Protein AF-A0A662B3V4-F1 (afdb_monomer)

Solvent-accessible surface area (backbone atoms only — not comparable to full-atom values): 19413 Å² total; per-residue (Å²): 134,90,85,94,80,74,80,80,68,67,70,58,63,72,63,46,60,72,52,46,58,58,47,52,54,51,49,50,52,53,53,47,50,65,72,50,64,90,46,42,39,37,26,63,51,65,88,55,79,46,62,45,81,48,88,50,92,46,91,82,45,36,53,24,34,44,25,28,17,32,80,44,75,43,54,31,47,36,26,25,46,53,44,54,72,81,68,79,65,74,49,47,43,28,38,31,45,31,34,38,45,56,39,89,73,64,49,45,34,40,34,22,51,71,86,40,80,61,46,72,48,70,45,25,81,70,60,57,54,77,47,75,33,96,86,64,27,35,46,33,40,42,50,76,48,62,53,99,86,55,30,32,24,30,38,37,37,35,38,42,27,42,91,78,59,51,70,55,38,50,53,42,40,33,40,32,16,34,64,70,74,35,84,56,37,42,35,42,38,80,43,62,49,58,66,65,48,50,56,48,33,69,75,54,40,48,54,36,42,36,40,35,41,66,54,96,62,34,32,45,35,39,40,38,34,54,34,89,48,37,72,39,61,36,38,40,38,44,69,91,49,69,54,71,46,57,24,39,70,53,90,83,25,11,37,33,75,53,76,47,79,58,85,54,47,81,24,36,38,37,33,25,50,96,87,46,77,51,37,73,38,72,44,62,78,62,66,41,81,46,79,44,86,45,91,43,26,40,36,38,27,38,38,46,70,55,95,72,31,39,40,32,42,19,35,27,42,58,34,48,59,60,36,50,52,52,53,52,45,61,71,37,84,64,52,81,53,87,85,83,88,80,88,72,96,64,98,72,91,83,80,77,88,129

Nearest PDB structures (foldseek):
  4i0w-assembly1_B  TM=4.095E-01  e=2.899E-01  Clostridium perfringens
  4i0w-assembly2_D  TM=4.316E-01  e=4.909E-01  Clostridium perfringens
  2gfg-assembly3_C  TM=1.632E-01  e=8.189E-02  Halalkalibacterium halodurans
  6z2o-assembly1_A  TM=2.922E-01  e=6.061E-01  Akkermansia muciniphila ATCC BAA-835
  6ksv-assembly1_A  TM=1.510E-01  e=4.486E+00  Streptomyces albidoflavus

Structure (mmCIF, N/CA/C/O backbone):
data_AF-A0A662B3V4-F1
#
_entry.id   AF-A0A662B3V4-F1
#
loop_
_atom_site.group_PDB
_atom_site.id
_atom_site.type_symbol
_atom_site.label_atom_id
_atom_site.label_alt_id
_atom_site.label_comp_id
_atom_site.label_asym_id
_atom_site.label_entity_id
_atom_site.label_seq_id
_atom_site.pdbx_PDB_ins_code
_atom_site.Cartn_x
_atom_site.Cartn_y
_atom_site.Cartn_z
_atom_site.occupancy
_atom_site.B_iso_or_equiv
_atom_site.auth_seq_id
_atom_site.auth_comp_id
_atom_site.auth_asym_id
_atom_site.auth_atom_id
_atom_site.pdbx_PDB_model_num
ATOM 1 N N . MET A 1 1 ? -42.860 30.240 16.649 1.00 40.50 1 MET A N 1
ATOM 2 C CA . MET A 1 1 ? -42.288 29.909 15.321 1.00 40.50 1 MET A CA 1
ATOM 3 C C . MET A 1 1 ? -41.028 30.736 15.098 1.00 40.50 1 MET A C 1
ATOM 5 O O . MET A 1 1 ? -41.132 31.945 15.221 1.00 40.50 1 MET A O 1
ATOM 9 N N . LYS A 1 2 ? -39.907 30.082 14.722 1.00 35.94 2 LYS A N 1
ATOM 10 C CA . LYS A 1 2 ? -38.581 30.648 14.347 1.00 35.94 2 LYS A CA 1
ATOM 11 C C . LYS A 1 2 ? -37.824 31.279 15.542 1.00 35.94 2 LYS A C 1
ATOM 13 O O . LYS A 1 2 ? -38.339 32.190 16.156 1.00 35.94 2 LYS A O 1
ATOM 18 N N . LYS A 1 3 ? -36.619 30.884 15.970 1.00 32.59 3 LYS A N 1
ATOM 19 C CA . LYS A 1 3 ? -35.478 30.195 15.349 1.00 32.59 3 LYS A CA 1
ATOM 20 C C . LYS A 1 3 ? -34.716 29.404 16.440 1.00 32.59 3 LYS A C 1
ATOM 22 O O . LYS A 1 3 ? -34.043 30.010 17.261 1.00 32.59 3 LYS A O 1
ATOM 27 N N . ILE A 1 4 ? -34.792 28.073 16.437 1.00 34.97 4 ILE A N 1
ATOM 28 C CA . ILE A 1 4 ? -33.834 27.188 17.137 1.00 34.97 4 ILE A CA 1
ATOM 29 C C . ILE A 1 4 ? -33.393 26.139 16.112 1.00 34.97 4 ILE A C 1
ATOM 31 O O . ILE A 1 4 ? -33.770 24.977 16.147 1.00 34.97 4 ILE A O 1
ATOM 35 N N . LEU A 1 5 ? -32.676 26.610 15.099 1.00 36.38 5 LEU A N 1
ATOM 36 C 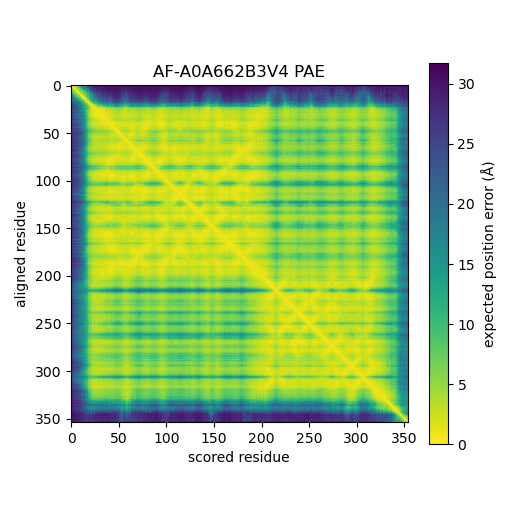CA . LEU A 1 5 ? -31.969 25.804 14.108 1.00 36.38 5 LEU A CA 1
ATOM 37 C C . LEU A 1 5 ? -30.727 26.619 13.766 1.00 36.38 5 LEU A C 1
ATOM 39 O O . LEU A 1 5 ? -30.808 27.500 12.920 1.00 36.38 5 LEU A O 1
ATOM 43 N N . SER A 1 6 ? -29.624 26.416 14.490 1.00 37.47 6 SER A N 1
ATOM 44 C CA . SER A 1 6 ? -28.305 26.851 13.996 1.00 37.47 6 SER A CA 1
ATOM 45 C C . SER A 1 6 ? -27.096 26.340 14.786 1.00 37.47 6 SER A C 1
ATOM 47 O O . SER A 1 6 ? -25.987 26.492 14.287 1.00 37.47 6 SER A O 1
ATOM 49 N N . LEU A 1 7 ? -27.229 25.752 15.982 1.00 29.59 7 LEU A N 1
ATOM 50 C CA . LEU A 1 7 ? -26.035 25.436 16.791 1.00 29.59 7 LEU A CA 1
ATOM 51 C C . LEU A 1 7 ? -25.519 23.989 16.703 1.00 29.59 7 LEU A C 1
ATOM 53 O O . LEU A 1 7 ? -24.460 23.701 17.247 1.00 29.59 7 LEU A O 1
ATOM 57 N N . ILE A 1 8 ? -26.206 23.091 15.988 1.00 34.62 8 ILE A N 1
ATOM 58 C CA . ILE A 1 8 ? -25.758 21.692 15.807 1.00 34.62 8 ILE A CA 1
ATOM 59 C C . ILE A 1 8 ? -24.835 21.537 14.576 1.00 34.62 8 ILE A C 1
ATOM 61 O O . ILE A 1 8 ? -24.092 20.566 14.474 1.00 34.62 8 ILE A O 1
ATOM 65 N N . SER A 1 9 ? -24.788 22.520 13.671 1.00 30.53 9 SER A N 1
ATOM 66 C CA . SER A 1 9 ? -24.028 22.409 12.414 1.00 30.53 9 SER A CA 1
ATOM 67 C C . SER A 1 9 ? -22.560 22.843 12.488 1.00 30.53 9 SER A C 1
ATOM 69 O O . SER A 1 9 ? -21.820 22.574 11.550 1.00 30.53 9 SER A O 1
ATOM 71 N N . PHE A 1 10 ? -22.101 23.485 13.569 1.00 31.20 10 PHE A N 1
ATOM 72 C CA . PHE A 1 10 ? -20.757 24.088 13.580 1.00 31.20 10 PHE A CA 1
ATOM 73 C C . PHE A 1 10 ? -19.648 23.170 14.127 1.00 31.20 10 PHE A C 1
ATOM 75 O O . PHE A 1 10 ? -18.483 23.340 13.780 1.00 31.20 10 PHE A O 1
ATOM 82 N N . PHE A 1 11 ? -19.989 22.147 14.920 1.00 34.38 11 PHE A N 1
ATOM 83 C CA . PHE A 1 11 ? -19.004 21.196 15.463 1.00 34.38 11 PHE A CA 1
ATOM 84 C C . PHE A 1 11 ? -18.705 19.998 14.549 1.00 34.38 11 PHE A C 1
ATOM 86 O O . PHE A 1 11 ? -17.709 19.310 14.763 1.00 34.38 11 PHE A O 1
ATOM 93 N N . TYR A 1 12 ? -19.502 19.787 13.496 1.00 34.53 12 TYR A N 1
ATOM 94 C CA . TYR A 1 12 ? -19.218 18.764 12.487 1.00 34.53 12 TYR A CA 1
ATOM 95 C C . TYR A 1 12 ? -18.008 19.127 11.610 1.00 34.53 12 TYR A C 1
ATOM 97 O O . TYR A 1 12 ? -17.280 18.231 11.204 1.00 34.53 12 TYR A O 1
ATOM 105 N N . LEU A 1 13 ? -17.718 20.414 11.371 1.00 31.72 13 LEU A N 1
ATOM 106 C CA . LEU A 1 13 ? -16.687 20.809 10.399 1.00 31.72 13 LEU A CA 1
ATOM 107 C C . LEU A 1 13 ? -15.241 20.467 10.804 1.00 31.72 13 LEU A C 1
ATOM 109 O O . LEU A 1 13 ? -14.431 20.161 9.935 1.00 31.72 13 LEU A O 1
ATOM 113 N N . PHE A 1 14 ? -14.898 20.473 12.096 1.00 31.53 14 PHE A N 1
ATOM 114 C CA . PHE A 1 14 ? -13.510 20.230 12.528 1.00 31.53 14 PHE A CA 1
ATOM 115 C C . PHE A 1 14 ? -13.170 18.746 12.724 1.00 31.53 14 PHE A C 1
ATOM 117 O O . PHE A 1 14 ? -12.006 18.363 12.612 1.00 31.53 14 PHE A O 1
ATOM 124 N N . ALA A 1 15 ? -14.162 17.883 12.967 1.00 35.16 15 ALA A N 1
ATOM 125 C CA . ALA A 1 15 ? -13.928 16.441 13.029 1.00 35.16 15 ALA A CA 1
ATOM 126 C C . ALA A 1 15 ? -13.656 15.834 11.638 1.00 35.16 15 ALA A C 1
ATOM 128 O O . ALA A 1 15 ? -12.881 14.880 11.552 1.00 35.16 15 ALA A O 1
ATOM 129 N N . ILE A 1 16 ? -14.219 16.447 10.587 1.00 41.00 16 ILE A N 1
ATOM 130 C CA . ILE A 1 16 ? -14.135 16.010 9.186 1.00 41.00 16 ILE A CA 1
ATOM 131 C C . ILE A 1 16 ? -12.705 16.105 8.628 1.00 41.00 16 ILE A C 1
ATOM 133 O O . ILE A 1 16 ? -12.295 15.216 7.897 1.00 41.00 16 ILE A O 1
ATOM 137 N N . LEU A 1 17 ? -11.900 17.105 9.005 1.00 36.12 17 LEU A N 1
ATOM 138 C CA . LEU A 1 17 ? -10.603 17.372 8.352 1.00 36.12 17 LEU A CA 1
ATOM 139 C C . LEU A 1 17 ? -9.541 16.268 8.531 1.00 36.12 17 LEU A C 1
ATOM 141 O O . LEU A 1 17 ? -8.856 15.925 7.574 1.00 36.12 17 LEU A O 1
ATOM 145 N N . ALA A 1 18 ? -9.413 15.676 9.725 1.00 38.84 18 ALA A N 1
ATOM 146 C CA . ALA A 1 18 ? -8.416 14.622 9.970 1.00 38.84 18 ALA A CA 1
ATOM 147 C C . ALA A 1 18 ? -8.879 13.221 9.523 1.00 38.84 18 ALA A C 1
ATOM 149 O O . ALA A 1 18 ? -8.041 12.367 9.251 1.00 38.84 18 ALA A O 1
ATOM 150 N N . GLY A 1 19 ? -10.196 12.982 9.468 1.00 48.38 19 GLY A N 1
ATOM 151 C CA . GLY A 1 19 ? -10.766 11.763 8.885 1.00 48.38 19 GLY A CA 1
ATOM 152 C C . GLY A 1 19 ? -10.752 11.801 7.356 1.00 48.38 19 GLY A C 1
ATOM 153 O O . GLY A 1 19 ? -10.492 10.781 6.731 1.00 48.38 19 GLY A O 1
ATOM 154 N N . ALA A 1 20 ? -10.942 12.981 6.755 1.00 54.38 20 ALA A N 1
ATOM 155 C CA . ALA A 1 20 ? -10.974 13.169 5.306 1.00 54.38 20 ALA A CA 1
ATOM 156 C C . ALA A 1 20 ? -9.645 12.818 4.621 1.00 54.38 20 ALA A C 1
ATOM 158 O O . ALA A 1 20 ? -9.667 12.151 3.596 1.00 54.38 20 ALA A O 1
ATOM 159 N N . GLN A 1 21 ? -8.491 13.188 5.192 1.00 57.28 21 GLN A N 1
ATOM 160 C CA . GLN A 1 21 ? -7.191 12.869 4.582 1.00 57.28 21 GLN A CA 1
ATOM 161 C C . GLN A 1 21 ? -6.897 11.357 4.572 1.00 57.28 21 GLN A C 1
ATOM 163 O O . GLN A 1 21 ? -6.435 10.817 3.565 1.00 57.28 21 GLN A O 1
ATOM 168 N N . ASP A 1 22 ? -7.195 10.663 5.675 1.00 65.69 22 ASP A N 1
ATOM 169 C CA . ASP A 1 22 ? -7.053 9.204 5.760 1.00 65.69 22 ASP A CA 1
ATOM 170 C C . ASP A 1 22 ? -8.043 8.488 4.830 1.00 65.69 22 ASP A C 1
ATOM 172 O O . ASP A 1 22 ? -7.702 7.478 4.208 1.00 65.69 22 ASP A O 1
ATOM 176 N N . ASP A 1 23 ? -9.266 9.015 4.728 1.00 72.75 23 ASP A N 1
ATOM 177 C CA . ASP A 1 23 ? -10.310 8.495 3.853 1.00 72.75 23 ASP A CA 1
ATOM 178 C C . ASP A 1 23 ? -9.948 8.674 2.376 1.00 72.75 23 ASP A C 1
ATOM 180 O O . ASP A 1 23 ? -10.082 7.732 1.601 1.00 72.75 23 ASP A O 1
ATOM 184 N N . ASP A 1 24 ? -9.411 9.831 1.985 1.00 81.69 24 ASP A N 1
ATOM 185 C CA . ASP A 1 24 ? -8.976 10.108 0.615 1.00 81.69 24 ASP A CA 1
ATOM 186 C C . ASP A 1 24 ? -7.818 9.200 0.196 1.00 81.69 24 ASP A C 1
ATOM 188 O O . ASP A 1 24 ? -7.836 8.630 -0.900 1.00 81.69 24 ASP A O 1
ATOM 192 N N . PHE A 1 25 ? -6.832 8.995 1.075 1.00 83.31 25 PHE A N 1
ATOM 193 C CA . PHE A 1 25 ? -5.728 8.081 0.796 1.00 83.31 25 PHE A CA 1
ATOM 194 C C . PHE A 1 25 ? -6.212 6.629 0.669 1.00 83.31 25 PHE A C 1
ATOM 196 O O . PHE A 1 25 ? -5.857 5.938 -0.291 1.00 83.31 25 PHE A O 1
ATOM 203 N N . LEU A 1 26 ? -7.079 6.173 1.580 1.00 83.12 26 LEU A N 1
ATOM 204 C CA . LEU A 1 26 ? -7.664 4.832 1.523 1.00 83.12 26 LEU A CA 1
ATOM 205 C C . LEU A 1 26 ? -8.543 4.644 0.275 1.00 83.12 26 LEU A C 1
ATOM 207 O O . LEU A 1 26 ? -8.427 3.627 -0.409 1.00 83.12 26 LEU A O 1
ATOM 211 N N . LYS A 1 27 ? -9.381 5.628 -0.071 1.00 87.00 27 LYS A N 1
ATOM 212 C CA . LYS A 1 27 ? -10.195 5.649 -1.299 1.00 87.00 27 LYS A CA 1
ATOM 213 C C . LYS A 1 27 ? -9.320 5.553 -2.541 1.00 87.00 27 LYS A C 1
ATOM 215 O O . LYS A 1 27 ? -9.612 4.757 -3.432 1.00 87.00 27 LYS A O 1
ATOM 220 N N . LYS A 1 28 ? -8.223 6.310 -2.584 1.00 90.44 28 LYS A N 1
ATOM 221 C CA . LYS A 1 28 ? -7.254 6.270 -3.683 1.00 90.44 28 LYS A CA 1
ATOM 222 C C . LYS A 1 28 ? -6.612 4.887 -3.814 1.00 90.44 28 LYS A C 1
ATOM 224 O O . LYS A 1 28 ? -6.505 4.371 -4.925 1.00 90.44 28 LYS A O 1
ATOM 229 N N . GLN A 1 29 ? -6.244 4.252 -2.697 1.00 91.12 29 GLN A N 1
ATOM 230 C CA . GLN A 1 29 ? -5.712 2.882 -2.682 1.00 91.12 29 GLN A CA 1
ATOM 231 C C . GLN A 1 29 ? -6.748 1.849 -3.145 1.00 91.12 29 GLN A C 1
ATOM 233 O O . GLN A 1 29 ? -6.424 0.993 -3.965 1.00 91.12 29 GLN A O 1
ATOM 238 N N . LEU A 1 30 ? -7.998 1.959 -2.687 1.00 89.81 30 LEU A N 1
ATOM 239 C CA . LEU A 1 30 ? -9.116 1.109 -3.112 1.00 89.81 30 LEU A CA 1
ATOM 240 C C . LEU A 1 30 ? -9.391 1.232 -4.615 1.00 89.81 30 LEU A C 1
ATOM 242 O O . LEU A 1 30 ? -9.539 0.226 -5.310 1.00 89.81 30 LEU A O 1
ATOM 246 N N . GLN A 1 31 ? -9.445 2.463 -5.128 1.00 92.56 31 GLN A N 1
ATOM 247 C CA . GLN A 1 31 ? -9.665 2.726 -6.546 1.00 92.56 31 GLN A CA 1
ATOM 248 C C . GLN A 1 31 ? -8.540 2.129 -7.391 1.00 92.56 31 GLN A C 1
ATOM 250 O O . GLN A 1 31 ? -8.806 1.478 -8.401 1.00 92.56 31 GLN A O 1
ATOM 255 N N . PHE A 1 32 ? -7.291 2.316 -6.969 1.00 95.44 32 PHE A N 1
ATOM 256 C CA . PHE A 1 32 ? -6.139 1.775 -7.676 1.00 95.44 32 PHE A CA 1
ATOM 257 C C . PHE A 1 32 ? -6.078 0.253 -7.630 1.00 95.44 32 PHE A C 1
ATOM 259 O O . PHE A 1 32 ? -5.846 -0.353 -8.671 1.00 95.44 32 PHE A O 1
ATOM 266 N N . LEU A 1 33 ? -6.394 -0.378 -6.492 1.00 94.88 33 LEU A N 1
ATOM 267 C CA . LEU A 1 33 ? -6.545 -1.834 -6.418 1.00 94.88 33 LEU A CA 1
ATOM 268 C C . LEU A 1 33 ? -7.560 -2.341 -7.454 1.00 94.88 33 LEU A C 1
ATOM 270 O O . LEU A 1 33 ? -7.313 -3.337 -8.130 1.00 94.88 33 LEU A O 1
ATOM 274 N N . GLY A 1 34 ? -8.677 -1.627 -7.628 1.00 94.44 34 GLY A N 1
ATOM 275 C CA . GLY A 1 34 ? -9.654 -1.923 -8.675 1.00 94.44 34 GLY A CA 1
ATOM 276 C C . GLY A 1 34 ? -9.075 -1.858 -10.093 1.00 94.44 34 GLY A C 1
ATOM 277 O O . GLY A 1 34 ? -9.433 -2.685 -10.927 1.00 94.44 34 GLY A O 1
ATOM 278 N N . GLN A 1 35 ? -8.159 -0.921 -10.359 1.00 95.62 35 GLN A N 1
ATOM 279 C CA . GLN A 1 35 ? -7.495 -0.759 -11.661 1.00 95.62 35 GLN A CA 1
ATOM 280 C C . GLN A 1 35 ? -6.449 -1.842 -11.942 1.00 95.62 35 GLN A C 1
ATOM 282 O O . GLN A 1 35 ? -6.301 -2.254 -13.088 1.00 95.62 35 GLN A O 1
ATOM 287 N N . ILE A 1 36 ? -5.728 -2.300 -10.915 1.00 96.25 36 ILE A N 1
ATOM 288 C CA . ILE A 1 36 ? -4.672 -3.313 -11.060 1.00 96.25 36 ILE A CA 1
ATOM 289 C C . ILE A 1 36 ? -5.173 -4.741 -10.831 1.00 96.25 36 ILE A C 1
ATOM 291 O O . ILE A 1 36 ? -4.383 -5.683 -10.896 1.00 96.25 36 ILE A O 1
ATOM 295 N N . LYS A 1 37 ? -6.464 -4.939 -10.557 1.00 93.94 37 LYS A N 1
ATOM 296 C CA . LYS A 1 37 ? -7.036 -6.268 -10.329 1.00 93.94 37 LYS A CA 1
ATOM 297 C C . LYS A 1 37 ? -6.752 -7.190 -11.520 1.00 93.94 37 LYS A C 1
ATOM 299 O O . LYS A 1 37 ? -7.104 -6.880 -12.653 1.00 93.94 37 LYS A O 1
ATOM 304 N N . GLY A 1 38 ? -6.140 -8.343 -11.247 1.00 94.75 38 GLY A N 1
ATOM 305 C CA . GLY A 1 38 ? -5.733 -9.308 -12.276 1.00 94.75 38 GLY A CA 1
ATOM 306 C C . GLY A 1 38 ? -4.396 -8.998 -12.961 1.00 94.75 38 GLY A C 1
ATOM 307 O O . GLY A 1 38 ? -4.047 -9.682 -13.922 1.00 94.75 38 GLY A O 1
ATOM 308 N N . SER A 1 39 ? -3.657 -7.994 -12.483 1.00 97.75 39 SER A N 1
ATOM 309 C CA . SER A 1 39 ? -2.274 -7.739 -12.901 1.00 97.75 39 SER A CA 1
ATOM 310 C C . SER A 1 39 ? -1.312 -8.750 -12.265 1.00 97.75 39 SER A C 1
ATOM 312 O O . SER A 1 39 ? -1.694 -9.544 -11.405 1.00 97.75 39 SER A O 1
ATOM 314 N N . TYR A 1 40 ? -0.054 -8.695 -12.683 1.00 98.44 40 TYR A N 1
ATOM 315 C CA . TYR A 1 40 ? 1.063 -9.456 -12.134 1.00 98.44 40 TYR A CA 1
ATOM 316 C C . TYR A 1 40 ? 1.996 -8.538 -11.341 1.00 98.44 40 TYR A C 1
ATOM 318 O O . TYR A 1 40 ? 2.045 -7.325 -11.572 1.00 98.44 40 TYR A O 1
ATOM 326 N N . GLU A 1 41 ? 2.767 -9.112 -10.420 1.00 98.69 41 GLU A N 1
ATOM 327 C CA . GLU A 1 41 ? 3.783 -8.355 -9.692 1.00 98.69 41 GLU A CA 1
ATOM 328 C C . GLU A 1 41 ? 4.872 -7.888 -10.665 1.00 98.69 41 GLU A C 1
ATOM 330 O O . GLU A 1 41 ? 5.433 -8.652 -11.453 1.00 98.69 41 GLU A O 1
ATOM 335 N N . GLY A 1 42 ? 5.148 -6.592 -10.643 1.00 98.56 42 GLY A N 1
ATOM 336 C CA . GLY A 1 42 ? 6.122 -5.956 -11.518 1.00 98.56 42 GLY A CA 1
ATOM 337 C C . GLY A 1 42 ? 7.553 -6.082 -11.025 1.00 98.56 42 GLY A C 1
ATOM 338 O O . GLY A 1 42 ? 8.462 -5.861 -11.811 1.00 98.56 42 GLY A O 1
ATOM 339 N N . PHE A 1 43 ? 7.761 -6.463 -9.764 1.00 98.62 43 PHE A N 1
ATOM 340 C CA . PHE A 1 43 ? 9.072 -6.749 -9.195 1.00 98.62 43 PHE A CA 1
ATOM 341 C C . PHE A 1 43 ? 9.070 -8.138 -8.553 1.00 98.62 43 PHE A C 1
ATOM 343 O O . PHE A 1 43 ? 8.210 -8.434 -7.735 1.00 98.62 43 PHE A O 1
ATOM 350 N N . GLN A 1 44 ? 10.056 -8.972 -8.876 1.00 98.06 44 GLN A N 1
ATOM 351 C CA . GLN A 1 44 ? 10.232 -10.295 -8.276 1.00 98.06 44 GLN A CA 1
ATOM 352 C C . GLN A 1 44 ? 11.656 -10.473 -7.742 1.00 98.06 44 GLN A C 1
ATOM 354 O O . GLN A 1 44 ? 11.854 -10.772 -6.565 1.00 98.06 44 GLN A O 1
ATOM 359 N N . THR A 1 45 ? 12.652 -10.277 -8.602 1.00 97.75 45 THR A N 1
ATOM 360 C CA . THR A 1 45 ? 14.072 -10.474 -8.290 1.00 97.75 45 THR A CA 1
ATOM 361 C C . THR A 1 45 ? 14.928 -9.449 -9.018 1.00 97.75 45 THR A C 1
ATOM 363 O O . THR A 1 45 ? 14.533 -8.890 -10.038 1.00 97.75 45 THR A O 1
ATOM 366 N N . SER A 1 46 ? 16.119 -9.192 -8.487 1.00 97.69 46 SER A N 1
ATOM 367 C CA . SER A 1 46 ? 17.117 -8.331 -9.111 1.00 97.69 46 SER A CA 1
ATOM 368 C C . SER A 1 46 ? 18.501 -8.723 -8.609 1.00 97.69 46 SER A C 1
ATOM 370 O O . SER A 1 46 ? 18.680 -8.954 -7.412 1.00 97.69 46 SER A O 1
ATOM 372 N N . ASP A 1 47 ? 19.465 -8.771 -9.519 1.00 94.44 47 ASP A N 1
ATOM 373 C CA . ASP A 1 47 ? 20.900 -8.893 -9.254 1.00 94.44 47 ASP A CA 1
ATOM 374 C C . ASP A 1 47 ? 21.615 -7.526 -9.279 1.00 94.44 47 ASP A C 1
ATOM 376 O O . ASP A 1 47 ? 22.835 -7.442 -9.115 1.00 94.44 47 ASP A O 1
ATOM 380 N N . CYS A 1 48 ? 20.856 -6.437 -9.451 1.00 94.50 48 CYS A N 1
ATOM 381 C CA . CYS A 1 48 ? 21.383 -5.085 -9.529 1.00 94.50 48 CYS A CA 1
ATOM 382 C C . CYS A 1 48 ? 22.083 -4.684 -8.223 1.00 94.50 48 CYS A C 1
ATOM 384 O O . CYS A 1 48 ? 21.546 -4.836 -7.121 1.00 94.50 48 CYS A O 1
ATOM 386 N N . LYS A 1 49 ? 23.285 -4.117 -8.366 1.00 92.31 49 LYS A N 1
ATOM 387 C CA . LYS A 1 49 ? 24.126 -3.657 -7.250 1.00 92.31 49 LYS A CA 1
ATOM 388 C C . LYS A 1 49 ? 23.818 -2.230 -6.794 1.00 92.31 49 LYS A C 1
ATOM 390 O O . LYS A 1 49 ? 24.209 -1.863 -5.690 1.00 92.31 49 LYS A O 1
ATOM 395 N N . SER A 1 50 ? 23.113 -1.444 -7.607 1.00 92.94 50 SER A N 1
ATOM 396 C CA . SER A 1 50 ? 22.715 -0.061 -7.307 1.00 92.94 50 SER A CA 1
ATOM 397 C C . SER A 1 50 ? 21.553 -0.031 -6.310 1.00 92.94 50 SER A C 1
ATOM 399 O O . SER A 1 50 ? 20.436 0.360 -6.644 1.00 92.94 50 SER A O 1
ATOM 401 N N . VAL A 1 51 ? 21.802 -0.508 -5.090 1.00 95.38 51 VAL A N 1
ATOM 402 C CA . VAL A 1 51 ? 20.806 -0.648 -4.022 1.00 95.38 51 VAL A CA 1
ATOM 403 C C . VAL A 1 51 ? 20.955 0.485 -3.011 1.00 95.38 51 VAL A C 1
ATOM 405 O O . VAL A 1 51 ? 22.066 0.859 -2.644 1.00 95.38 51 VAL A O 1
ATOM 408 N N . ILE A 1 52 ? 19.830 1.003 -2.530 1.00 96.12 52 ILE A N 1
ATOM 409 C CA . ILE A 1 52 ? 19.747 2.002 -1.465 1.00 96.12 52 ILE A CA 1
ATOM 410 C C . ILE A 1 52 ? 18.703 1.572 -0.430 1.00 96.12 52 ILE A C 1
ATOM 412 O O . ILE A 1 52 ? 17.749 0.869 -0.763 1.00 96.12 52 ILE A O 1
ATOM 416 N N . SER A 1 53 ? 18.873 2.014 0.815 1.00 95.44 53 SER A N 1
ATOM 417 C CA . SER A 1 53 ? 17.800 2.011 1.811 1.00 95.44 53 SER A CA 1
ATOM 418 C C . SER A 1 53 ? 17.148 3.392 1.829 1.00 95.44 53 SER A C 1
ATOM 420 O O . SER A 1 53 ? 17.810 4.386 2.130 1.00 95.44 53 SER A O 1
ATOM 422 N N . TYR A 1 54 ? 15.875 3.464 1.457 1.00 92.94 54 TYR A N 1
ATOM 423 C CA . TYR A 1 54 ? 15.101 4.698 1.373 1.00 92.94 54 TYR A CA 1
ATOM 424 C C . TYR A 1 54 ? 13.646 4.431 1.765 1.00 92.94 54 TYR A C 1
ATOM 426 O O . TYR A 1 54 ? 13.136 3.331 1.575 1.00 92.94 54 TYR A O 1
ATOM 434 N N . HIS A 1 55 ? 12.955 5.410 2.338 1.00 90.94 55 HIS A N 1
ATOM 435 C CA . HIS A 1 55 ? 11.565 5.217 2.745 1.00 90.94 55 HIS A CA 1
ATOM 436 C C . HIS A 1 55 ? 10.640 5.082 1.521 1.00 90.94 55 HIS A C 1
ATOM 438 O O . HIS A 1 55 ? 10.911 5.628 0.456 1.00 90.94 55 HIS A O 1
ATOM 444 N N . SER A 1 56 ? 9.542 4.340 1.651 1.00 92.44 56 SER A N 1
ATOM 445 C CA . SER A 1 56 ? 8.556 4.159 0.577 1.00 92.44 56 SER A CA 1
ATOM 446 C C . SER A 1 56 ? 7.133 4.397 1.093 1.00 92.44 56 SER A C 1
ATOM 448 O O . SER A 1 56 ? 6.934 4.550 2.300 1.00 92.44 56 SER A O 1
ATOM 450 N N . LEU A 1 57 ? 6.120 4.343 0.210 1.00 90.38 57 LEU A N 1
ATOM 451 C CA . LEU A 1 57 ? 4.698 4.330 0.623 1.00 90.38 57 LEU A CA 1
ATOM 452 C C . LEU A 1 57 ? 4.389 3.216 1.632 1.00 90.38 57 LEU A C 1
ATOM 454 O O . LEU A 1 57 ? 3.413 3.273 2.382 1.00 90.38 57 LEU A O 1
ATOM 458 N N . ARG A 1 58 ? 5.206 2.163 1.611 1.00 89.06 58 ARG A N 1
ATOM 459 C CA . ARG A 1 58 ? 5.125 1.010 2.487 1.00 89.06 58 ARG A CA 1
ATOM 460 C C . ARG A 1 58 ? 6.223 1.111 3.531 1.00 89.0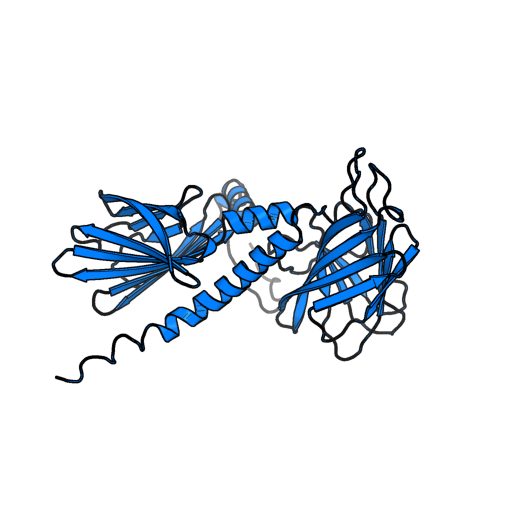6 58 ARG A C 1
ATOM 462 O O . ARG A 1 58 ? 7.394 0.883 3.254 1.00 89.06 58 ARG A O 1
ATOM 469 N N . ASN A 1 59 ? 5.839 1.375 4.776 1.00 82.75 59 ASN A N 1
ATOM 470 C CA . ASN A 1 59 ? 6.794 1.469 5.887 1.00 82.75 59 ASN A CA 1
ATOM 471 C C . ASN A 1 59 ? 7.555 0.158 6.165 1.00 82.75 59 ASN A C 1
ATOM 473 O O . ASN A 1 59 ? 8.487 0.138 6.961 1.00 82.75 59 ASN A O 1
ATOM 477 N N . ASP A 1 60 ? 7.116 -0.942 5.562 1.00 86.06 60 ASP A N 1
ATOM 478 C CA . ASP A 1 60 ? 7.734 -2.253 5.645 1.00 86.06 60 ASP A CA 1
ATOM 479 C C . ASP A 1 60 ? 8.696 -2.573 4.486 1.00 86.06 60 ASP A C 1
ATOM 481 O O . ASP A 1 60 ? 9.223 -3.689 4.432 1.00 86.06 60 ASP A O 1
ATOM 485 N N . ILE A 1 61 ? 8.890 -1.633 3.556 1.00 92.19 61 ILE A N 1
ATOM 486 C CA . ILE A 1 61 ? 9.776 -1.743 2.397 1.00 92.19 61 ILE A CA 1
ATOM 487 C C . ILE A 1 61 ? 10.688 -0.517 2.362 1.00 92.19 61 ILE A C 1
ATOM 489 O O . ILE A 1 61 ? 10.219 0.603 2.156 1.00 92.19 61 ILE A O 1
ATOM 493 N N . THR A 1 62 ? 11.987 -0.753 2.542 1.00 93.69 62 THR A N 1
ATOM 494 C CA . THR A 1 62 ? 13.023 0.287 2.465 1.00 93.69 62 THR A CA 1
ATOM 495 C C . THR A 1 62 ? 14.063 0.023 1.385 1.00 93.69 62 THR A C 1
ATOM 497 O O . THR A 1 62 ? 14.699 0.950 0.898 1.00 93.69 62 THR A O 1
ATOM 500 N N . ASP A 1 63 ? 14.244 -1.232 0.980 1.00 96.00 63 ASP A N 1
ATOM 501 C CA . ASP A 1 63 ? 15.247 -1.574 -0.020 1.00 96.00 63 ASP A CA 1
ATOM 502 C C . ASP A 1 63 ? 14.751 -1.192 -1.417 1.00 96.00 63 ASP A C 1
ATOM 504 O O . ASP A 1 63 ? 13.696 -1.649 -1.871 1.00 96.00 63 ASP A O 1
ATOM 508 N N . GLY A 1 64 ? 15.531 -0.371 -2.114 1.00 97.56 64 GLY A N 1
ATOM 509 C CA . GLY A 1 64 ? 15.233 0.104 -3.459 1.00 97.56 64 GLY A CA 1
ATOM 510 C C . GLY A 1 64 ? 16.426 -0.001 -4.398 1.00 97.56 64 GLY A C 1
ATOM 511 O O . GLY A 1 64 ? 17.577 -0.025 -3.972 1.00 97.56 64 GLY A O 1
ATOM 512 N N . LEU A 1 65 ? 16.137 -0.090 -5.690 1.00 98.56 65 LEU A N 1
ATOM 513 C CA . LEU A 1 65 ? 17.094 0.063 -6.776 1.00 98.56 65 LEU A CA 1
ATOM 514 C C . LEU A 1 65 ? 17.098 1.527 -7.205 1.00 98.56 65 LEU A C 1
ATOM 516 O O . LEU A 1 65 ? 16.034 2.052 -7.518 1.00 98.56 65 LEU A O 1
ATOM 520 N N . LEU A 1 66 ? 18.261 2.168 -7.237 1.00 98.06 66 LEU A N 1
ATOM 521 C CA . LEU A 1 66 ? 18.412 3.587 -7.558 1.00 98.06 66 LEU A CA 1
ATOM 522 C C . LEU A 1 66 ? 19.118 3.780 -8.904 1.00 98.06 66 LEU A C 1
ATOM 524 O O . LEU A 1 66 ? 20.199 3.237 -9.120 1.00 98.06 66 LEU A O 1
ATOM 528 N N . THR A 1 67 ? 18.551 4.621 -9.765 1.00 98.06 67 THR A N 1
ATOM 529 C CA . THR A 1 67 ? 19.239 5.193 -10.934 1.00 98.06 67 THR A CA 1
ATOM 530 C C . THR A 1 67 ? 19.158 6.718 -10.900 1.00 98.06 67 THR A C 1
ATOM 532 O O . THR A 1 67 ? 18.230 7.284 -10.314 1.00 98.06 67 THR A O 1
ATOM 535 N N . ARG A 1 68 ? 20.145 7.384 -11.508 1.00 97.19 68 ARG A N 1
ATOM 536 C CA . ARG A 1 68 ? 20.246 8.844 -11.610 1.00 97.19 68 ARG A CA 1
ATOM 537 C C . ARG A 1 68 ? 20.586 9.272 -13.032 1.00 97.19 68 ARG A C 1
ATOM 539 O O . ARG A 1 68 ? 21.272 8.544 -13.747 1.00 97.19 68 ARG A O 1
ATOM 546 N N . ALA A 1 69 ? 20.174 10.480 -13.404 1.00 96.75 69 ALA A N 1
ATOM 547 C CA . ALA A 1 69 ? 20.486 11.098 -14.695 1.00 96.75 69 ALA A CA 1
ATOM 548 C C . ALA A 1 69 ? 21.855 11.815 -14.708 1.00 96.75 69 ALA A C 1
ATOM 550 O O . ALA A 1 69 ? 21.978 12.973 -15.122 1.00 96.75 69 ALA A O 1
ATOM 551 N N . THR A 1 70 ? 22.896 11.134 -14.217 1.00 95.44 70 THR A N 1
ATOM 552 C CA . THR A 1 70 ? 24.244 11.700 -14.094 1.00 95.44 70 THR A CA 1
ATOM 553 C C . THR A 1 70 ? 24.990 11.621 -15.426 1.00 95.44 70 THR A C 1
ATOM 555 O O . THR A 1 70 ? 24.931 12.535 -16.239 1.00 95.44 70 THR A O 1
ATOM 558 N N . ASN A 1 71 ? 25.694 10.525 -15.684 1.00 95.94 71 ASN A N 1
ATOM 559 C CA . ASN A 1 71 ? 26.537 10.330 -16.865 1.00 95.94 71 ASN A CA 1
ATOM 560 C C . ASN A 1 71 ? 25.966 9.292 -17.847 1.00 95.94 71 ASN A C 1
ATOM 562 O O . ASN A 1 71 ? 26.660 8.892 -18.778 1.00 95.94 71 ASN A O 1
ATOM 566 N N . GLY A 1 72 ? 24.735 8.823 -17.630 1.00 95.12 72 GLY A N 1
ATOM 567 C CA . GLY A 1 72 ? 24.107 7.813 -18.479 1.00 95.12 72 GLY A CA 1
ATOM 568 C C . GLY A 1 72 ? 24.536 6.367 -18.219 1.00 95.12 72 GLY A C 1
ATOM 569 O O . GLY A 1 72 ? 24.097 5.486 -18.951 1.00 95.12 72 GLY A O 1
ATOM 570 N N . SER A 1 73 ? 25.386 6.094 -17.218 1.00 95.00 73 SER A N 1
ATOM 571 C CA . SER A 1 73 ? 25.876 4.731 -16.949 1.00 95.00 73 SER A CA 1
ATOM 572 C C . SER A 1 73 ? 25.194 4.029 -15.774 1.00 95.00 73 SER A C 1
ATOM 574 O O . SER A 1 73 ? 25.338 2.817 -15.617 1.00 95.00 73 SER A O 1
ATOM 576 N N . MET A 1 74 ? 24.455 4.763 -14.936 1.00 95.88 74 MET A N 1
ATOM 577 C CA . MET A 1 74 ? 23.770 4.182 -13.784 1.00 95.88 74 MET A CA 1
ATOM 578 C C . MET A 1 74 ? 22.480 3.494 -14.230 1.00 95.88 74 MET A C 1
ATOM 580 O O . MET A 1 74 ? 21.465 4.146 -14.467 1.00 95.88 74 MET A O 1
ATOM 584 N N . GLU A 1 75 ? 22.501 2.169 -14.306 1.00 96.50 75 GLU A N 1
ATOM 585 C CA . GLU A 1 75 ? 21.329 1.364 -14.645 1.00 96.50 75 GLU A CA 1
ATOM 586 C C . GLU A 1 75 ? 20.789 0.584 -13.443 1.00 96.50 75 GLU A C 1
ATOM 588 O O . GLU A 1 75 ? 21.531 0.163 -12.549 1.00 96.50 75 GLU A O 1
ATOM 593 N N . ILE A 1 76 ? 19.472 0.383 -13.443 1.00 98.56 76 ILE A N 1
ATOM 594 C CA . ILE A 1 76 ? 18.787 -0.560 -12.559 1.00 98.56 76 ILE A CA 1
ATOM 595 C C . ILE A 1 76 ? 18.028 -1.574 -13.394 1.00 98.56 76 ILE A C 1
ATOM 597 O O . ILE A 1 76 ? 17.375 -1.203 -14.366 1.00 98.56 76 ILE A O 1
ATOM 601 N N . GLY A 1 77 ? 18.101 -2.846 -13.010 1.00 98.44 77 GLY A N 1
ATOM 602 C CA . GLY A 1 77 ? 17.459 -3.945 -13.726 1.00 98.44 77 GLY A CA 1
ATOM 603 C C . GLY A 1 77 ? 16.822 -4.949 -12.776 1.00 98.44 77 GLY A C 1
ATOM 604 O O . GLY A 1 77 ? 17.346 -5.193 -11.687 1.00 98.44 77 GLY A O 1
ATOM 605 N N . TRP A 1 78 ? 15.675 -5.505 -13.155 1.00 98.75 78 TRP A N 1
ATOM 606 C CA . TRP A 1 78 ? 14.963 -6.518 -12.376 1.00 98.75 78 TRP A CA 1
ATOM 607 C C . TRP A 1 78 ? 14.050 -7.376 -13.261 1.00 98.75 78 TRP A C 1
ATOM 609 O O . TRP A 1 78 ? 13.814 -7.066 -14.429 1.00 98.75 78 TRP A O 1
ATOM 619 N N . GLN A 1 79 ? 13.524 -8.456 -12.688 1.00 98.81 79 GLN A N 1
ATOM 620 C CA . GLN A 1 79 ? 12.548 -9.334 -13.330 1.00 98.81 79 GLN A CA 1
ATOM 621 C C . GLN A 1 79 ? 11.154 -9.145 -12.732 1.00 98.81 79 GLN A C 1
ATOM 623 O O . GLN A 1 79 ? 11.010 -8.981 -11.516 1.00 98.81 79 GLN A O 1
ATOM 628 N N . THR A 1 80 ? 10.126 -9.198 -13.579 1.00 98.81 80 THR A N 1
ATOM 629 C CA . THR A 1 80 ? 8.724 -9.255 -13.137 1.00 98.81 80 THR A CA 1
ATOM 630 C C . THR A 1 80 ? 8.368 -10.643 -12.603 1.00 98.81 80 THR A C 1
ATOM 632 O O . THR A 1 80 ? 9.136 -11.597 -12.721 1.00 98.81 80 THR A O 1
ATOM 635 N N . GLN A 1 81 ? 7.156 -10.808 -12.079 1.00 98.38 81 GLN A N 1
ATOM 636 C CA . GLN A 1 81 ? 6.544 -12.128 -11.981 1.00 98.38 81 GLN A CA 1
ATOM 637 C C . GLN A 1 81 ? 6.428 -12.757 -13.380 1.00 98.38 81 GLN A C 1
ATOM 639 O O . GLN A 1 81 ? 6.133 -12.074 -14.366 1.00 98.38 81 GLN A O 1
ATOM 644 N N . ALA A 1 82 ? 6.646 -14.069 -13.467 1.00 98.06 82 ALA A N 1
ATOM 645 C CA . ALA A 1 82 ? 6.438 -14.815 -14.700 1.00 98.06 82 ALA A CA 1
ATOM 646 C C . ALA A 1 82 ? 4.946 -14.934 -15.031 1.00 98.06 82 ALA A C 1
ATOM 648 O O . ALA A 1 82 ? 4.126 -15.244 -14.162 1.00 98.06 82 ALA A O 1
ATOM 649 N N . ILE A 1 83 ? 4.596 -14.747 -16.304 1.00 96.56 83 ILE A N 1
ATOM 650 C CA . ILE A 1 83 ? 3.230 -15.022 -16.755 1.00 96.56 83 ILE A CA 1
ATOM 651 C C . ILE A 1 83 ? 2.982 -16.541 -16.830 1.00 96.56 83 ILE A C 1
ATOM 653 O O . ILE A 1 83 ? 3.903 -17.296 -17.151 1.00 96.56 83 ILE A O 1
ATOM 657 N N . PRO A 1 84 ? 1.756 -17.034 -16.580 1.00 95.31 84 PRO A N 1
ATOM 658 C CA . PRO A 1 84 ? 1.460 -18.463 -16.628 1.00 95.31 84 PRO A CA 1
ATOM 659 C C . PRO A 1 84 ? 1.722 -19.080 -18.009 1.00 95.31 84 PRO A C 1
ATOM 661 O O . PRO A 1 84 ? 1.527 -18.441 -19.041 1.00 95.31 84 PRO A O 1
ATOM 664 N N . ASN A 1 85 ? 2.073 -20.369 -18.051 1.00 93.69 85 ASN A N 1
ATOM 665 C CA . ASN A 1 85 ? 2.282 -21.095 -19.315 1.00 93.69 85 ASN A CA 1
ATOM 666 C C . ASN A 1 85 ? 1.041 -21.097 -20.227 1.00 93.69 85 ASN A C 1
ATOM 668 O O . ASN A 1 85 ? 1.157 -21.129 -21.449 1.00 93.69 85 ASN A O 1
ATOM 672 N N . TYR A 1 86 ? -0.151 -21.036 -19.633 1.00 91.62 86 TYR A N 1
ATOM 673 C CA . TYR A 1 86 ? -1.445 -21.039 -20.318 1.00 91.62 86 TYR A CA 1
ATOM 674 C C . TYR A 1 86 ? -1.989 -19.625 -20.588 1.00 91.62 86 TYR A C 1
ATOM 676 O O . TYR A 1 86 ? -3.198 -19.449 -20.741 1.00 91.62 86 TYR A O 1
ATOM 684 N N . PHE A 1 87 ? -1.128 -18.605 -20.616 1.00 92.56 87 PHE A N 1
ATOM 685 C CA . PHE A 1 87 ? -1.540 -17.224 -20.849 1.00 92.56 87 PHE A CA 1
ATOM 686 C C . PHE A 1 87 ? -2.155 -17.039 -22.249 1.00 92.56 87 PHE A C 1
ATOM 688 O O . PHE A 1 87 ? -1.523 -17.334 -23.263 1.00 92.56 87 PHE A O 1
ATOM 695 N N . LYS A 1 88 ? -3.408 -16.562 -22.304 1.00 90.25 88 LYS A N 1
ATOM 696 C CA . LYS A 1 88 ? -4.194 -16.433 -23.550 1.00 90.25 88 LYS A CA 1
ATOM 697 C C . LYS A 1 88 ? -4.618 -15.005 -23.901 1.00 90.25 88 LYS A C 1
ATOM 699 O O . LYS A 1 88 ? -5.093 -14.806 -25.014 1.00 90.25 88 LYS A O 1
ATOM 704 N N . ALA A 1 89 ? -4.462 -14.044 -22.991 1.00 94.25 89 ALA A N 1
ATOM 705 C CA . ALA A 1 89 ? -4.878 -12.661 -23.220 1.00 94.25 89 ALA A CA 1
ATOM 706 C C . ALA A 1 89 ? -3.953 -11.927 -24.212 1.00 94.25 89 ALA A C 1
ATOM 708 O O . ALA A 1 89 ? -2.837 -12.375 -24.488 1.00 94.25 89 ALA A O 1
ATOM 709 N N . ASP A 1 90 ? -4.414 -10.782 -24.718 1.00 95.88 90 ASP A N 1
ATOM 710 C CA . ASP A 1 90 ? -3.687 -9.950 -25.692 1.00 95.88 90 ASP A CA 1
ATOM 711 C C . ASP A 1 90 ? -2.550 -9.122 -25.076 1.00 95.88 90 ASP A C 1
ATOM 713 O O . ASP A 1 90 ? -1.761 -8.502 -25.789 1.00 95.88 90 ASP A O 1
ATOM 717 N N . GLY A 1 91 ? -2.429 -9.145 -23.753 1.00 97.62 91 GLY A N 1
ATOM 718 C CA . GLY A 1 91 ? -1.365 -8.499 -23.004 1.00 97.62 91 GLY A CA 1
ATOM 719 C C . GLY A 1 91 ? -1.601 -8.613 -21.506 1.00 97.62 91 GLY A C 1
ATOM 720 O O . GLY A 1 91 ? -2.676 -9.021 -21.059 1.00 97.62 91 GLY A O 1
ATOM 721 N N . ALA A 1 92 ? -0.577 -8.283 -20.730 1.00 98.31 92 ALA A N 1
ATOM 722 C CA . ALA A 1 92 ? -0.572 -8.392 -19.278 1.00 98.31 92 ALA A CA 1
ATOM 723 C C . ALA A 1 92 ? -0.240 -7.041 -18.648 1.00 98.31 92 ALA A C 1
ATOM 725 O O . ALA A 1 92 ? 0.599 -6.300 -19.163 1.00 98.31 92 ALA A O 1
ATOM 726 N N . TRP A 1 93 ? -0.879 -6.747 -17.518 1.00 98.62 93 TRP A N 1
ATOM 727 C CA . TRP A 1 93 ? -0.507 -5.624 -16.667 1.00 98.62 93 TRP A CA 1
ATOM 728 C C . TRP A 1 93 ? 0.472 -6.079 -15.588 1.00 98.62 93 TRP A C 1
ATOM 730 O O . TRP A 1 93 ? 0.288 -7.138 -14.992 1.00 98.62 93 TRP A O 1
ATOM 740 N N . PHE A 1 94 ? 1.476 -5.254 -15.317 1.00 98.81 94 PHE A N 1
ATOM 741 C CA . PHE A 1 94 ? 2.434 -5.402 -14.225 1.00 98.81 94 PHE A CA 1
ATOM 742 C C . PHE A 1 94 ? 2.411 -4.150 -13.355 1.00 98.81 94 PHE A C 1
ATOM 744 O O . PHE A 1 94 ? 2.226 -3.052 -13.881 1.00 98.81 94 PHE A O 1
ATOM 751 N N . VAL A 1 95 ? 2.621 -4.296 -12.047 1.00 98.81 95 VAL A N 1
ATOM 752 C CA . VAL A 1 95 ? 2.624 -3.175 -11.094 1.00 98.81 95 VAL A CA 1
ATOM 753 C C . VAL A 1 95 ? 3.796 -3.267 -10.127 1.00 98.81 95 VAL A C 1
ATOM 755 O O . VAL A 1 95 ? 4.060 -4.326 -9.569 1.00 98.81 95 VAL A O 1
ATOM 758 N N . TRP A 1 96 ? 4.501 -2.163 -9.900 1.00 98.69 96 TRP A N 1
ATOM 759 C CA . TRP A 1 96 ? 5.568 -2.103 -8.901 1.00 98.69 96 TRP A CA 1
ATOM 760 C C . TRP A 1 96 ? 5.589 -0.761 -8.180 1.00 98.69 96 TRP A C 1
ATOM 762 O O . TRP A 1 96 ? 5.055 0.242 -8.658 1.00 98.69 96 TRP A O 1
ATOM 772 N N . LEU A 1 97 ? 6.198 -0.759 -6.999 1.00 98.25 97 LEU A N 1
ATOM 773 C CA . LEU A 1 97 ? 6.346 0.428 -6.169 1.00 98.25 97 LEU A CA 1
ATOM 774 C C . LEU A 1 97 ? 7.562 1.239 -6.626 1.00 98.25 97 LEU A C 1
ATOM 776 O O . LEU A 1 97 ? 8.643 0.683 -6.836 1.00 98.25 97 LEU A O 1
ATOM 780 N N . ALA A 1 98 ? 7.389 2.551 -6.754 1.00 98.00 98 ALA A N 1
ATOM 781 C CA . ALA A 1 98 ? 8.436 3.452 -7.210 1.00 98.00 98 ALA A CA 1
ATOM 782 C C . ALA A 1 98 ? 8.402 4.793 -6.469 1.00 98.00 98 ALA A C 1
ATOM 784 O O . ALA A 1 98 ? 7.378 5.190 -5.911 1.00 98.00 98 ALA A O 1
ATOM 785 N N . ALA A 1 99 ? 9.527 5.496 -6.492 1.00 96.62 99 ALA A N 1
ATOM 786 C CA . ALA A 1 99 ? 9.596 6.909 -6.159 1.00 96.62 99 ALA A CA 1
ATOM 787 C C . ALA A 1 99 ? 10.392 7.655 -7.232 1.00 96.62 99 ALA A C 1
ATOM 789 O O . ALA A 1 99 ? 11.279 7.078 -7.868 1.00 96.62 99 ALA A O 1
ATOM 790 N N . ILE A 1 100 ? 10.033 8.912 -7.465 1.00 95.56 100 ILE A N 1
ATOM 791 C CA . ILE A 1 100 ? 10.622 9.760 -8.500 1.00 95.56 100 ILE A CA 1
ATOM 792 C C . ILE A 1 100 ? 10.893 11.131 -7.893 1.00 95.56 100 ILE A C 1
ATOM 794 O O . ILE A 1 100 ? 9.994 11.735 -7.303 1.00 95.56 100 ILE A O 1
ATOM 798 N N . ASP A 1 101 ? 12.113 11.610 -8.103 1.00 94.06 101 ASP A N 1
ATOM 799 C CA . ASP A 1 101 ? 12.543 12.955 -7.736 1.00 94.06 101 ASP A CA 1
ATOM 800 C C . ASP A 1 101 ? 11.731 14.018 -8.493 1.00 94.06 101 ASP A C 1
ATOM 802 O O . ASP A 1 101 ? 11.577 13.951 -9.725 1.00 94.06 101 ASP A O 1
ATOM 806 N N . ILE A 1 102 ? 11.193 14.994 -7.763 1.00 88.94 102 ILE A N 1
ATOM 807 C CA . ILE A 1 102 ? 10.374 16.063 -8.334 1.00 88.94 102 ILE A CA 1
ATOM 808 C C . ILE A 1 102 ? 11.204 17.338 -8.481 1.00 88.94 102 ILE A C 1
ATOM 810 O O . ILE A 1 102 ? 11.238 18.211 -7.618 1.00 88.94 102 ILE A O 1
ATOM 814 N N . THR A 1 103 ? 11.807 17.492 -9.660 1.00 86.50 103 THR A N 1
ATOM 815 C CA . THR A 1 103 ? 12.680 18.628 -9.981 1.00 86.50 103 THR A CA 1
ATOM 816 C C . THR A 1 103 ? 12.072 19.610 -10.991 1.00 86.50 103 THR A C 1
ATOM 818 O O . THR A 1 103 ? 11.157 19.294 -11.760 1.00 86.50 103 THR A O 1
ATOM 821 N N . ASP A 1 104 ? 12.605 20.838 -11.017 1.00 85.00 104 ASP A N 1
ATOM 822 C CA . ASP A 1 104 ? 12.316 21.830 -12.065 1.00 85.00 104 ASP A CA 1
ATOM 823 C C . ASP A 1 104 ? 12.960 21.457 -13.406 1.00 85.00 104 ASP A C 1
ATOM 825 O O . ASP A 1 104 ? 12.333 21.568 -14.466 1.00 85.00 104 ASP A O 1
ATOM 829 N N . LYS A 1 105 ? 14.218 21.000 -13.364 1.00 87.62 105 LYS A N 1
ATOM 830 C CA . LYS A 1 105 ? 14.950 20.564 -14.552 1.00 87.62 105 LYS A CA 1
ATOM 831 C C . LYS A 1 105 ? 14.473 19.174 -14.958 1.00 87.62 105 LYS A C 1
ATOM 833 O O . LYS A 1 105 ? 14.677 18.200 -14.239 1.00 87.62 105 LYS A O 1
ATOM 838 N N . LYS A 1 106 ? 13.858 19.095 -16.137 1.00 91.38 106 LYS A N 1
ATOM 839 C CA . LYS A 1 106 ? 13.441 17.825 -16.731 1.00 91.38 106 LYS A CA 1
ATOM 840 C C . LYS A 1 106 ? 14.657 17.089 -17.266 1.00 91.38 106 LYS A C 1
ATOM 842 O O . LYS A 1 106 ? 15.402 17.654 -18.065 1.00 91.38 106 LYS A O 1
ATOM 847 N N . VAL A 1 107 ? 14.791 15.837 -16.863 1.00 95.38 107 VAL A N 1
ATOM 848 C CA . VAL A 1 107 ? 15.747 14.886 -17.421 1.00 95.38 107 VAL A CA 1
ATOM 849 C C . VAL A 1 107 ? 15.037 13.594 -17.785 1.00 95.38 107 VAL A C 1
ATOM 851 O O . VAL A 1 107 ? 14.002 13.271 -17.213 1.00 95.38 107 VAL A O 1
ATOM 854 N N . ASN A 1 108 ? 15.551 12.852 -18.748 1.00 97.00 108 ASN A N 1
ATOM 855 C CA . ASN A 1 108 ? 14.902 11.653 -19.256 1.00 97.00 108 ASN A CA 1
ATOM 856 C C . ASN A 1 108 ? 15.404 10.374 -18.590 1.00 97.00 108 ASN A C 1
ATOM 858 O O . ASN A 1 108 ? 16.583 10.227 -18.270 1.00 97.00 108 ASN A O 1
ATOM 862 N N . PHE A 1 109 ? 14.488 9.419 -18.462 1.00 98.19 109 PHE A N 1
ATOM 863 C CA . PHE A 1 109 ? 14.768 8.042 -18.088 1.00 98.19 109 PHE A CA 1
ATOM 864 C C . PHE A 1 109 ? 14.260 7.109 -19.181 1.00 98.19 109 PHE A C 1
ATOM 866 O O . PHE A 1 109 ? 13.081 7.131 -19.549 1.00 98.19 109 PHE A O 1
ATOM 873 N N . ASP A 1 110 ? 15.161 6.279 -19.689 1.00 98.62 110 ASP A N 1
ATOM 874 C CA . ASP A 1 110 ? 14.864 5.269 -20.692 1.00 98.62 110 ASP A CA 1
ATOM 875 C C . ASP A 1 110 ? 14.486 3.952 -20.022 1.00 98.62 110 ASP A C 1
ATOM 877 O O . ASP A 1 110 ? 15.178 3.488 -19.117 1.00 98.62 110 ASP A O 1
ATOM 881 N N . VAL A 1 111 ? 13.400 3.336 -20.492 1.00 98.75 111 VAL A N 1
ATOM 882 C CA . VAL A 1 111 ? 12.903 2.046 -20.005 1.00 98.75 111 VAL A CA 1
ATOM 883 C C . VAL A 1 111 ? 13.035 1.001 -21.101 1.00 98.75 111 VAL A C 1
ATOM 885 O O . VAL A 1 111 ? 12.479 1.136 -22.198 1.00 98.75 111 VAL A O 1
ATOM 888 N N . PHE A 1 112 ? 13.746 -0.068 -20.773 1.00 98.75 112 PHE A N 1
ATOM 889 C CA . PHE A 1 112 ? 13.987 -1.209 -21.634 1.00 98.75 112 PHE A CA 1
ATOM 890 C C . PHE A 1 112 ? 13.198 -2.407 -21.123 1.00 98.75 112 PHE A C 1
ATOM 892 O O . PHE A 1 112 ? 13.177 -2.665 -19.921 1.00 98.75 112 PHE A O 1
ATOM 899 N N . ILE A 1 113 ? 12.579 -3.136 -22.048 1.00 98.62 113 ILE A N 1
ATOM 900 C CA . ILE A 1 113 ? 11.883 -4.399 -21.793 1.00 98.62 113 ILE A CA 1
ATOM 901 C C . ILE A 1 113 ? 12.538 -5.454 -22.678 1.00 98.62 113 ILE A C 1
ATOM 903 O O . ILE A 1 113 ? 12.586 -5.270 -23.898 1.00 98.62 113 ILE A O 1
ATOM 907 N N . ASP A 1 114 ? 13.072 -6.517 -22.076 1.00 97.81 114 ASP A N 1
ATOM 908 C CA . ASP A 1 114 ? 13.860 -7.554 -22.757 1.00 97.81 114 ASP A CA 1
ATOM 909 C C . ASP A 1 114 ? 14.980 -6.937 -23.628 1.00 97.81 114 ASP A C 1
ATOM 911 O O . ASP A 1 114 ? 15.140 -7.259 -24.805 1.00 97.81 114 ASP A O 1
ATOM 915 N N . ASN A 1 115 ? 15.734 -5.990 -23.052 1.00 97.44 115 ASN A N 1
ATOM 916 C CA . ASN A 1 115 ? 16.818 -5.220 -23.690 1.00 97.44 115 ASN A CA 1
ATOM 917 C C . ASN A 1 115 ? 16.419 -4.322 -24.878 1.00 97.44 115 ASN A C 1
ATOM 919 O O . ASN A 1 115 ? 17.282 -3.688 -25.483 1.00 97.44 115 ASN A O 1
ATOM 923 N N . VAL A 1 116 ? 15.127 -4.184 -25.185 1.00 98.31 116 VAL A N 1
ATOM 924 C CA . VAL A 1 116 ? 14.636 -3.241 -26.199 1.00 98.31 116 VAL A CA 1
ATOM 925 C C . VAL A 1 116 ? 14.143 -1.971 -25.517 1.00 98.31 116 VAL A C 1
ATOM 927 O O . VAL A 1 116 ? 13.266 -2.041 -24.659 1.00 98.31 116 VAL A O 1
ATOM 930 N N . LYS A 1 117 ? 14.662 -0.800 -25.909 1.00 98.50 117 LYS A N 1
ATOM 931 C CA . LYS A 1 117 ? 14.150 0.496 -25.435 1.00 98.50 117 LYS A CA 1
ATOM 932 C C . LYS A 1 117 ? 12.699 0.661 -25.890 1.00 98.50 117 LYS A C 1
ATOM 934 O O . LYS A 1 117 ? 12.440 0.782 -27.085 1.00 98.50 117 LYS A O 1
ATOM 939 N N . ARG A 1 118 ? 11.752 0.662 -24.949 1.00 98.44 118 ARG A N 1
ATOM 940 C CA . ARG A 1 118 ? 10.312 0.802 -25.236 1.00 98.44 118 ARG A CA 1
ATOM 941 C C . ARG A 1 118 ? 9.765 2.162 -24.834 1.00 98.44 118 ARG A C 1
ATOM 943 O O . ARG A 1 118 ? 8.851 2.659 -25.482 1.00 98.44 118 ARG A O 1
ATOM 950 N N . PHE A 1 119 ? 10.297 2.778 -23.788 1.00 98.69 119 PHE A N 1
ATOM 951 C CA . PHE A 1 119 ? 9.797 4.069 -23.329 1.00 98.69 119 PHE A CA 1
ATOM 952 C C . PHE A 1 119 ? 10.942 5.009 -22.993 1.00 98.69 119 PHE A C 1
ATOM 954 O O . PHE A 1 119 ? 12.039 4.580 -22.643 1.00 98.69 119 PHE A O 1
ATOM 961 N N . THR A 1 120 ? 10.628 6.294 -23.054 1.00 98.12 120 THR A N 1
ATOM 962 C CA . THR A 1 120 ? 11.381 7.361 -22.411 1.00 98.12 120 THR A CA 1
ATOM 963 C C . THR A 1 120 ? 10.359 8.188 -21.651 1.00 98.12 120 THR A C 1
ATOM 965 O O . THR A 1 120 ? 9.355 8.596 -22.240 1.00 98.12 120 THR A O 1
ATOM 968 N N . PHE A 1 121 ? 10.578 8.416 -20.359 1.00 96.44 121 PHE A N 1
ATOM 969 C CA . PHE A 1 121 ? 9.763 9.350 -19.591 1.00 96.44 121 PHE A CA 1
ATOM 970 C C . PHE A 1 121 ? 10.639 10.470 -19.014 1.00 96.44 121 PHE A C 1
ATOM 972 O O . PHE A 1 121 ? 11.716 10.192 -18.487 1.00 96.44 121 PHE A O 1
ATOM 979 N N . PRO A 1 122 ? 10.198 11.734 -19.097 1.00 93.75 122 PRO A N 1
ATOM 980 C CA . PRO A 1 122 ? 10.865 12.838 -18.431 1.00 93.75 122 PRO A CA 1
ATOM 981 C C . PRO A 1 122 ? 10.526 12.843 -16.936 1.00 93.75 122 PRO A C 1
ATOM 983 O O . PRO A 1 122 ? 9.366 12.662 -16.549 1.00 93.75 122 PRO A O 1
ATOM 986 N N . SER A 1 123 ? 11.521 13.133 -16.104 1.00 88.69 123 SER A N 1
ATOM 987 C CA . SER A 1 123 ? 11.318 13.660 -14.761 1.00 88.69 123 SER A CA 1
ATOM 988 C C . SER A 1 123 ? 10.640 15.031 -14.820 1.00 88.69 123 SER A C 1
ATOM 990 O O . SER A 1 123 ? 10.545 15.686 -15.868 1.00 88.69 123 SER A O 1
ATOM 992 N N . GLY A 1 124 ? 10.145 15.475 -13.671 1.00 85.56 124 GLY A N 1
ATOM 993 C CA . GLY A 1 124 ? 9.617 16.818 -13.484 1.00 85.56 124 GLY A CA 1
ATOM 994 C C . GLY A 1 124 ? 8.399 16.830 -12.572 1.00 85.56 124 GLY A C 1
ATOM 995 O O . GLY A 1 124 ? 8.021 15.823 -11.988 1.00 85.56 124 GLY A O 1
ATOM 996 N N . LYS A 1 125 ? 7.703 17.967 -12.522 1.00 87.69 125 LYS A N 1
ATOM 997 C CA . LYS A 1 125 ? 6.574 18.210 -11.598 1.00 87.69 125 LYS A CA 1
ATOM 998 C C . LYS A 1 125 ? 5.309 17.371 -11.812 1.00 87.69 125 LYS A C 1
ATOM 1000 O O . LYS A 1 125 ? 4.334 17.540 -11.083 1.00 87.69 125 LYS A O 1
ATOM 1005 N N . ARG A 1 126 ? 5.258 16.506 -12.830 1.00 88.38 126 ARG A N 1
ATOM 1006 C CA . ARG A 1 126 ? 4.062 15.694 -13.099 1.00 88.38 126 ARG A CA 1
ATOM 1007 C C . ARG A 1 126 ? 4.013 14.513 -12.137 1.00 88.38 126 ARG A C 1
ATOM 1009 O O . ARG A 1 126 ? 4.755 13.554 -12.289 1.00 88.38 126 ARG A O 1
ATOM 1016 N N . THR A 1 127 ? 3.056 14.549 -11.219 1.00 87.56 127 THR A N 1
ATOM 1017 C CA . THR A 1 127 ? 2.834 13.497 -10.218 1.00 87.56 127 THR A CA 1
ATOM 1018 C C . THR A 1 127 ? 2.025 12.310 -10.751 1.00 87.56 127 THR A C 1
ATOM 1020 O O . THR A 1 127 ? 1.842 11.315 -10.058 1.00 87.56 127 THR A O 1
ATOM 1023 N N . SER A 1 128 ? 1.501 12.366 -11.977 1.00 94.00 128 SER A N 1
ATOM 1024 C CA . SER A 1 128 ? 0.892 11.216 -12.659 1.00 94.00 128 SER A CA 1
ATOM 1025 C C . SER A 1 128 ? 0.996 11.379 -14.173 1.00 94.00 128 SER A C 1
ATOM 1027 O O . SER A 1 128 ? 0.852 12.489 -14.690 1.00 94.00 128 SER A O 1
ATOM 1029 N N . TRP A 1 129 ? 1.258 10.287 -14.890 1.00 96.50 129 TRP A N 1
ATOM 1030 C CA . TRP A 1 129 ? 1.423 10.299 -16.346 1.00 96.50 129 TRP A CA 1
ATOM 1031 C C . TRP A 1 129 ? 1.208 8.914 -16.971 1.00 96.50 129 TRP A C 1
ATOM 1033 O O . TRP A 1 129 ? 1.214 7.895 -16.284 1.00 96.50 129 TRP A O 1
ATOM 1043 N N . SER A 1 130 ? 1.011 8.891 -18.292 1.00 97.94 130 SER A N 1
ATOM 1044 C CA . SER A 1 130 ? 0.845 7.686 -19.111 1.00 97.94 130 SER A CA 1
ATOM 1045 C C . SER A 1 130 ? 1.515 7.900 -20.466 1.00 97.94 130 SER A C 1
ATOM 1047 O O . SER A 1 130 ? 1.246 8.905 -21.122 1.00 97.94 130 SER A O 1
ATOM 1049 N N . TYR A 1 131 ? 2.333 6.945 -20.899 1.00 98.12 131 TYR A N 1
ATOM 1050 C CA . TYR A 1 131 ? 2.980 6.923 -22.209 1.00 98.12 131 TYR A CA 1
ATOM 1051 C C . TYR A 1 131 ? 2.619 5.636 -22.944 1.00 98.12 131 TYR A C 1
ATOM 1053 O O . TYR A 1 131 ? 2.685 4.551 -22.368 1.00 98.12 131 TYR A O 1
ATOM 1061 N N . THR A 1 132 ? 2.259 5.762 -24.218 1.00 98.38 132 THR A N 1
ATOM 1062 C CA . THR A 1 132 ? 1.923 4.633 -25.092 1.00 98.38 132 THR A CA 1
ATOM 1063 C C . THR A 1 132 ? 3.042 4.441 -26.108 1.00 98.38 132 THR A C 1
ATOM 1065 O O . THR A 1 132 ? 3.456 5.395 -26.765 1.00 98.38 132 THR A O 1
ATOM 1068 N N . ASN A 1 133 ? 3.532 3.213 -26.233 1.00 98.00 133 ASN A N 1
ATOM 1069 C CA . ASN A 1 133 ? 4.490 2.814 -27.254 1.00 98.00 133 ASN A CA 1
ATOM 1070 C C . ASN A 1 133 ? 3.735 2.406 -28.543 1.00 98.00 133 ASN A C 1
ATOM 1072 O O . ASN A 1 133 ? 2.661 1.809 -28.431 1.00 98.00 133 ASN A O 1
ATOM 1076 N N . PRO A 1 134 ? 4.272 2.678 -29.750 1.00 96.75 134 PRO A N 1
ATOM 1077 C CA . PRO A 1 134 ? 3.648 2.282 -31.018 1.00 96.75 134 PRO A CA 1
ATOM 1078 C C . PRO A 1 134 ? 3.302 0.790 -31.142 1.00 96.75 134 PRO A C 1
ATOM 1080 O O . PRO A 1 134 ? 2.317 0.453 -31.791 1.00 96.75 134 PRO A O 1
ATOM 1083 N N . ASP A 1 135 ? 4.041 -0.093 -30.466 1.00 95.62 135 ASP A N 1
ATOM 1084 C CA . ASP A 1 135 ? 3.780 -1.539 -30.442 1.00 95.62 135 ASP A CA 1
ATOM 1085 C C . ASP A 1 135 ? 2.610 -1.928 -29.512 1.00 95.62 135 ASP A C 1
ATOM 1087 O O . ASP A 1 135 ? 2.334 -3.111 -29.316 1.00 95.62 135 ASP A O 1
ATOM 1091 N N . GLY A 1 136 ? 1.933 -0.946 -28.905 1.00 97.38 136 GLY A N 1
ATOM 1092 C CA . GLY A 1 136 ? 0.732 -1.121 -28.083 1.00 97.38 136 GLY A CA 1
ATOM 1093 C C . GLY A 1 136 ? 0.973 -1.195 -26.573 1.00 97.38 136 GLY A C 1
ATOM 1094 O O . GLY A 1 136 ? 0.012 -1.299 -25.812 1.00 97.38 136 GLY A O 1
ATOM 1095 N N . GLY A 1 137 ? 2.224 -1.135 -26.111 1.00 98.62 137 GLY A N 1
ATOM 1096 C CA . GLY A 1 13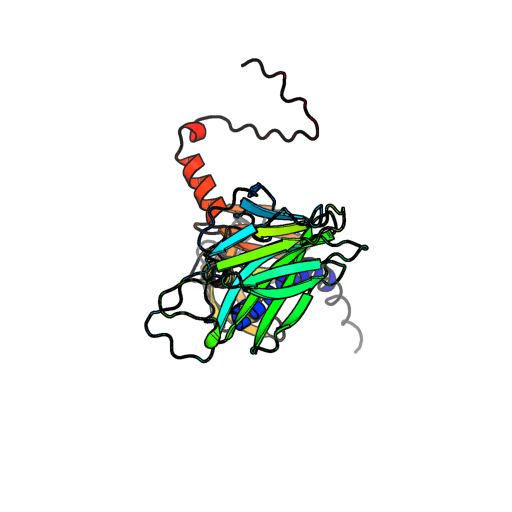7 ? 2.532 -1.101 -24.678 1.00 98.62 137 GLY A CA 1
ATOM 1097 C C . GLY A 1 137 ? 2.215 0.237 -24.022 1.00 98.62 137 GLY A C 1
ATOM 1098 O O . GLY A 1 137 ? 2.267 1.283 -24.665 1.00 98.62 137 GLY A O 1
ATOM 1099 N N . ILE A 1 138 ? 1.905 0.217 -22.725 1.00 98.81 138 ILE A N 1
ATOM 1100 C CA . ILE A 1 138 ? 1.541 1.422 -21.966 1.00 98.81 138 ILE A CA 1
ATOM 1101 C C . ILE A 1 138 ? 2.305 1.441 -20.647 1.00 98.81 138 ILE A C 1
ATOM 1103 O O . ILE A 1 138 ? 2.145 0.527 -19.847 1.00 98.81 138 ILE A O 1
ATOM 1107 N N . LEU A 1 139 ? 3.077 2.495 -20.391 1.00 98.81 139 LEU A N 1
ATOM 1108 C CA . LEU A 1 139 ? 3.740 2.732 -19.109 1.00 98.81 139 LEU A CA 1
ATOM 1109 C C . LEU A 1 139 ? 3.059 3.897 -18.392 1.00 98.81 139 LEU A C 1
ATOM 1111 O O . LEU A 1 139 ? 2.883 4.968 -18.976 1.00 98.81 139 LEU A O 1
ATOM 1115 N N . LYS A 1 140 ? 2.695 3.713 -17.125 1.00 98.50 140 LYS A N 1
ATOM 1116 C CA . LYS A 1 140 ? 2.080 4.758 -16.302 1.00 98.50 140 LYS A CA 1
ATOM 1117 C C . LYS A 1 140 ? 2.785 4.897 -14.971 1.00 98.50 140 LYS A C 1
ATOM 1119 O O . LYS A 1 140 ? 3.291 3.918 -14.428 1.00 98.50 140 LYS A O 1
ATOM 1124 N N . TYR A 1 141 ? 2.690 6.092 -14.413 1.00 97.81 141 TYR A N 1
ATOM 1125 C CA . TYR A 1 141 ? 3.023 6.373 -13.029 1.00 97.81 141 TYR A CA 1
ATOM 1126 C C . TYR A 1 141 ? 1.865 7.101 -12.360 1.00 97.81 141 TYR A C 1
ATOM 1128 O O . TYR A 1 141 ? 1.271 8.009 -12.950 1.00 97.81 141 TYR A O 1
ATOM 1136 N N . GLN A 1 142 ? 1.568 6.715 -11.124 1.00 96.88 142 GLN A N 1
ATOM 1137 C CA . GLN A 1 142 ? 0.587 7.381 -10.282 1.00 96.88 142 GLN A CA 1
ATOM 1138 C C . GLN A 1 142 ? 1.188 7.635 -8.901 1.00 96.88 142 GLN A C 1
ATOM 1140 O O . GLN A 1 142 ? 1.427 6.695 -8.143 1.00 96.88 142 GLN A O 1
ATOM 1145 N N . SER A 1 143 ? 1.398 8.909 -8.567 1.00 95.00 143 SER A N 1
ATOM 1146 C CA . SER A 1 143 ? 1.775 9.344 -7.222 1.00 95.00 143 SER A CA 1
ATOM 1147 C C . SER A 1 143 ? 0.643 9.092 -6.239 1.00 95.00 143 SER A C 1
ATOM 1149 O O . SER A 1 143 ? -0.527 9.363 -6.532 1.00 95.00 143 SER A O 1
ATOM 1151 N N . PHE A 1 144 ? 0.998 8.630 -5.050 1.00 93.62 144 PHE A N 1
ATOM 1152 C CA . PHE A 1 144 ? 0.108 8.418 -3.917 1.00 93.62 144 PHE A CA 1
ATOM 1153 C C . PHE A 1 144 ? 0.383 9.386 -2.783 1.00 93.62 144 PHE A C 1
ATOM 1155 O O . PHE A 1 144 ? -0.587 9.858 -2.195 1.00 93.62 144 PHE A O 1
ATOM 1162 N N . ASP A 1 145 ? 1.653 9.696 -2.551 1.00 90.88 145 ASP A N 1
ATOM 1163 C CA . ASP A 1 145 ? 2.122 10.566 -1.482 1.00 90.88 145 ASP A CA 1
ATOM 1164 C C . ASP A 1 145 ? 3.371 11.337 -1.933 1.00 90.88 145 ASP A C 1
ATOM 1166 O O . ASP A 1 145 ? 3.963 11.026 -2.976 1.00 90.88 145 ASP A O 1
ATOM 1170 N N . SER A 1 146 ? 3.766 12.333 -1.149 1.00 90.62 146 SER A N 1
ATOM 1171 C CA . SER A 1 146 ? 5.031 13.046 -1.314 1.00 90.62 146 SER A CA 1
ATOM 1172 C C . SER A 1 146 ? 5.788 13.117 0.000 1.00 90.62 146 SER A C 1
ATOM 1174 O O . SER A 1 146 ? 5.174 13.297 1.052 1.00 90.62 146 SER A O 1
ATOM 1176 N N . ASP A 1 147 ? 7.111 13.017 -0.056 1.00 86.31 147 ASP A N 1
ATOM 1177 C CA . ASP A 1 147 ? 7.935 13.167 1.136 1.00 86.31 147 ASP A CA 1
ATOM 1178 C C . ASP A 1 147 ? 8.095 14.642 1.562 1.00 86.31 147 ASP A C 1
ATOM 1180 O O . ASP A 1 147 ? 7.524 15.565 0.975 1.00 86.31 147 ASP A O 1
ATOM 1184 N N . GLN A 1 148 ? 8.887 14.876 2.612 1.00 85.00 148 GLN A N 1
ATOM 1185 C CA . GLN A 1 148 ? 9.160 16.221 3.133 1.00 85.00 148 GLN A CA 1
ATOM 1186 C C . GLN A 1 148 ? 9.938 17.125 2.157 1.00 85.00 148 GLN A C 1
ATOM 1188 O O . GLN A 1 148 ? 9.966 18.341 2.344 1.00 85.00 148 GLN A O 1
ATOM 1193 N N . HIS A 1 149 ? 10.586 16.540 1.149 1.00 85.50 149 HIS A N 1
ATOM 1194 C CA . HIS A 1 149 ? 11.314 17.239 0.094 1.00 85.50 149 HIS A CA 1
ATOM 1195 C C . HIS A 1 149 ? 10.453 17.442 -1.164 1.00 85.50 149 HIS A C 1
ATOM 1197 O O . HIS A 1 149 ? 10.865 18.157 -2.075 1.00 85.50 149 HIS A O 1
ATOM 1203 N N . GLY A 1 150 ? 9.225 16.911 -1.174 1.00 86.38 150 GLY A N 1
ATOM 1204 C CA . GLY A 1 150 ? 8.291 16.995 -2.293 1.00 86.38 150 GLY A CA 1
ATOM 1205 C C . GLY A 1 150 ? 8.467 15.878 -3.320 1.00 86.38 150 GLY A C 1
ATOM 1206 O O . GLY A 1 150 ? 7.777 15.896 -4.344 1.00 86.38 150 GLY A O 1
ATOM 1207 N N . ASP A 1 151 ? 9.336 14.903 -3.046 1.00 90.94 151 ASP A N 1
ATOM 1208 C CA . ASP A 1 151 ? 9.584 13.773 -3.929 1.00 90.94 151 ASP A CA 1
ATOM 1209 C C . ASP A 1 151 ? 8.382 12.846 -3.947 1.00 90.94 151 ASP A C 1
ATOM 1211 O O . ASP A 1 151 ? 7.697 12.633 -2.946 1.00 90.94 151 ASP A O 1
ATOM 1215 N N . SER A 1 152 ? 8.072 12.319 -5.126 1.00 94.94 152 SER A N 1
ATOM 1216 C CA . SER A 1 152 ? 6.830 11.598 -5.343 1.00 94.94 152 SER A CA 1
ATOM 1217 C C . SER A 1 152 ? 7.011 10.118 -5.056 1.00 94.94 152 SER A C 1
ATOM 1219 O O . SER A 1 152 ? 7.893 9.476 -5.620 1.00 94.94 152 SER A O 1
ATOM 1221 N N . HIS A 1 153 ? 6.104 9.554 -4.262 1.00 96.38 153 HIS A N 1
ATOM 1222 C CA . HIS A 1 153 ? 6.033 8.124 -3.990 1.00 96.38 153 HIS A CA 1
ATOM 1223 C C . HIS A 1 153 ? 4.742 7.550 -4.569 1.00 96.38 153 HIS A C 1
ATOM 1225 O O . HIS A 1 153 ? 3.646 8.068 -4.340 1.00 96.38 153 HIS A O 1
ATOM 1231 N N . GLY A 1 154 ? 4.849 6.465 -5.329 1.00 96.81 154 GLY A N 1
ATOM 1232 C CA . GLY A 1 154 ? 3.756 6.000 -6.169 1.00 96.81 154 GLY A CA 1
ATOM 1233 C C . GLY A 1 154 ? 3.920 4.577 -6.670 1.00 96.81 154 GLY A C 1
ATOM 1234 O O . GLY A 1 154 ? 4.789 3.820 -6.240 1.00 96.81 154 GLY A O 1
ATOM 1235 N N . TYR A 1 155 ? 3.071 4.227 -7.626 1.00 98.19 155 TYR A N 1
ATOM 1236 C CA . TYR A 1 155 ? 3.158 2.964 -8.343 1.00 98.19 155 TYR A CA 1
ATOM 1237 C C . TYR A 1 155 ? 3.413 3.225 -9.818 1.00 98.19 155 TYR A C 1
ATOM 1239 O O . TYR A 1 155 ? 2.804 4.115 -10.421 1.00 98.19 155 TYR A O 1
ATOM 1247 N N . MET A 1 156 ? 4.286 2.417 -10.406 1.00 98.56 156 MET A N 1
ATOM 1248 C CA . MET A 1 156 ? 4.358 2.271 -11.850 1.00 98.56 156 MET A CA 1
ATOM 1249 C C . MET A 1 156 ? 3.488 1.097 -12.289 1.00 98.56 156 MET A C 1
ATOM 1251 O O . MET A 1 156 ? 3.403 0.080 -11.599 1.00 98.56 156 MET A O 1
ATOM 1255 N N . THR A 1 157 ? 2.852 1.239 -13.451 1.00 98.75 157 THR A N 1
ATOM 1256 C CA . THR A 1 157 ? 2.146 0.141 -14.118 1.00 98.75 157 THR A CA 1
ATOM 1257 C C . THR A 1 157 ? 2.587 0.020 -15.567 1.00 98.75 157 THR A C 1
ATOM 1259 O O . THR A 1 157 ? 2.800 1.026 -16.244 1.00 98.75 157 THR A O 1
ATOM 1262 N N . LEU A 1 158 ? 2.710 -1.215 -16.042 1.00 98.88 158 LEU A N 1
ATOM 1263 C CA . LEU A 1 158 ? 3.090 -1.537 -17.411 1.00 98.88 158 LEU A CA 1
ATOM 1264 C C . LEU A 1 158 ? 2.069 -2.485 -18.018 1.00 98.88 158 LEU A C 1
ATOM 1266 O O . LEU A 1 158 ? 1.920 -3.604 -17.541 1.00 98.88 158 LEU A O 1
ATOM 1270 N N . TYR A 1 159 ? 1.428 -2.070 -19.101 1.00 98.75 159 TYR A N 1
ATOM 1271 C CA . TYR A 1 159 ? 0.793 -2.993 -20.026 1.00 98.75 159 TYR A CA 1
ATOM 1272 C C . TYR A 1 159 ? 1.820 -3.452 -21.050 1.00 98.75 159 TYR A C 1
ATOM 1274 O O . TYR A 1 159 ? 2.324 -2.640 -21.831 1.00 98.75 159 TYR A O 1
ATOM 1282 N N . ALA A 1 160 ? 2.108 -4.748 -21.050 1.00 98.62 160 ALA A N 1
ATOM 1283 C CA . ALA A 1 160 ? 2.921 -5.391 -22.065 1.00 98.62 160 ALA A CA 1
ATOM 1284 C C . ALA A 1 160 ? 1.999 -6.146 -23.039 1.00 98.62 160 ALA A C 1
ATOM 1286 O O . ALA A 1 160 ? 1.315 -7.082 -22.608 1.00 98.62 160 ALA A O 1
ATOM 1287 N N . PRO A 1 161 ? 1.953 -5.773 -24.331 1.00 98.44 161 PRO A N 1
ATOM 1288 C CA . PRO A 1 161 ? 1.217 -6.528 -25.335 1.00 98.44 161 PRO A CA 1
ATOM 1289 C C . PRO A 1 161 ? 1.805 -7.933 -25.473 1.00 98.44 161 PRO A C 1
ATOM 1291 O O . PRO A 1 161 ? 2.979 -8.175 -25.188 1.00 98.44 161 PRO A O 1
ATOM 1294 N N . LYS A 1 162 ? 0.998 -8.867 -25.973 1.00 97.25 162 LYS A N 1
ATOM 1295 C CA . LYS A 1 162 ? 1.369 -10.275 -26.156 1.00 97.25 162 LYS A CA 1
ATOM 1296 C C . LYS A 1 162 ? 2.669 -10.472 -26.936 1.00 97.25 162 LYS A C 1
ATOM 1298 O O . LYS A 1 162 ? 3.393 -11.416 -26.653 1.00 97.25 162 LYS A O 1
ATOM 1303 N N . SER A 1 163 ? 2.992 -9.580 -27.871 1.00 97.06 163 SER A N 1
ATOM 1304 C CA . SER A 1 163 ? 4.242 -9.608 -28.642 1.00 97.06 163 SER A CA 1
ATOM 1305 C C . SER A 1 163 ? 5.505 -9.407 -27.795 1.00 97.06 163 SER A C 1
ATOM 1307 O O . SER A 1 163 ? 6.588 -9.792 -28.227 1.00 97.06 163 SER A O 1
ATOM 1309 N N . TRP A 1 164 ? 5.391 -8.815 -26.603 1.00 97.88 164 TRP A N 1
ATOM 1310 C CA . TRP A 1 164 ? 6.500 -8.649 -25.658 1.00 97.88 164 TRP A CA 1
ATOM 1311 C C . TRP A 1 164 ? 6.598 -9.821 -24.679 1.00 97.88 164 TRP A C 1
ATOM 1313 O O . TRP A 1 164 ? 7.605 -9.977 -23.999 1.00 97.88 164 TRP A O 1
ATOM 1323 N N . LEU A 1 165 ? 5.549 -10.638 -24.591 1.00 97.88 165 LEU A N 1
ATOM 1324 C CA . LEU A 1 165 ? 5.400 -11.667 -23.577 1.00 97.88 165 LEU A CA 1
ATOM 1325 C C . LEU A 1 165 ? 5.859 -13.034 -24.086 1.00 97.88 165 LEU A C 1
ATOM 1327 O O . LEU A 1 165 ? 5.598 -13.431 -25.221 1.00 97.88 165 LEU A O 1
ATOM 1331 N N . LYS A 1 166 ? 6.485 -13.801 -23.193 1.00 95.50 166 LYS A N 1
ATOM 1332 C CA . LYS A 1 166 ? 6.836 -15.208 -23.408 1.00 95.50 166 LYS A CA 1
ATOM 1333 C C . LYS A 1 166 ? 6.186 -16.031 -22.302 1.00 95.50 166 LYS A C 1
ATOM 1335 O O . LYS A 1 166 ? 6.482 -15.820 -21.129 1.00 95.50 166 LYS A O 1
ATOM 1340 N N . SER A 1 167 ? 5.294 -16.953 -22.663 1.00 94.00 167 SER A N 1
ATOM 1341 C CA . SER A 1 167 ? 4.598 -17.814 -21.697 1.00 94.00 167 SER A CA 1
ATOM 1342 C C . SER A 1 167 ? 5.581 -18.496 -20.742 1.00 94.00 167 SER A C 1
ATOM 1344 O O . SER A 1 167 ? 6.608 -19.018 -21.177 1.00 94.00 167 SER A O 1
ATOM 1346 N N . GLY A 1 168 ? 5.274 -18.475 -19.444 1.00 96.62 168 GLY A N 1
ATOM 1347 C CA . GLY A 1 168 ? 6.117 -19.069 -18.405 1.00 96.62 168 GLY A CA 1
ATOM 1348 C C . GLY A 1 168 ? 7.344 -18.255 -18.008 1.00 96.62 168 GLY A C 1
ATOM 1349 O O . GLY A 1 168 ? 8.063 -18.675 -17.104 1.00 96.62 168 GLY A O 1
ATOM 1350 N N . LYS A 1 169 ? 7.617 -17.120 -18.663 1.00 97.62 169 LYS A N 1
ATOM 1351 C CA . LYS A 1 169 ? 8.811 -16.309 -18.407 1.00 97.62 169 LYS A CA 1
ATOM 1352 C C . LYS A 1 169 ? 8.452 -14.941 -17.822 1.00 97.62 169 LYS A C 1
ATOM 1354 O O . LYS A 1 169 ? 7.387 -14.403 -18.138 1.00 97.62 169 LYS A O 1
ATOM 1359 N N . PRO A 1 170 ? 9.314 -14.385 -16.955 1.00 98.31 170 PRO A N 1
ATOM 1360 C CA . PRO A 1 170 ? 9.223 -12.986 -16.562 1.00 98.31 170 PRO A CA 1
ATOM 1361 C C . PRO A 1 170 ? 9.678 -12.074 -17.706 1.00 98.31 170 PRO A C 1
ATOM 1363 O O . PRO A 1 170 ? 10.352 -12.526 -18.635 1.00 98.31 170 PRO A O 1
ATOM 1366 N N . LEU A 1 171 ? 9.325 -10.794 -17.615 1.00 98.50 171 LEU A N 1
ATOM 1367 C CA . LEU A 1 171 ? 9.970 -9.738 -18.390 1.00 98.50 171 LEU A CA 1
ATOM 1368 C C . LEU A 1 171 ? 11.227 -9.272 -17.659 1.00 98.50 171 LEU A C 1
ATOM 1370 O O . LEU A 1 171 ? 11.218 -9.150 -16.431 1.00 98.50 171 LEU A O 1
ATOM 1374 N N . GLU A 1 172 ? 12.274 -8.955 -18.414 1.00 98.69 172 GLU A N 1
ATOM 1375 C CA . GLU A 1 172 ? 13.427 -8.217 -17.899 1.00 98.69 172 GLU A CA 1
ATOM 1376 C C . GLU A 1 172 ? 13.191 -6.721 -18.103 1.00 98.69 172 GLU A C 1
ATOM 1378 O O . GLU A 1 172 ? 13.054 -6.256 -19.236 1.00 98.69 172 GLU A O 1
ATOM 1383 N N . ILE A 1 173 ? 13.126 -5.960 -17.010 1.00 98.81 173 ILE A N 1
ATOM 1384 C CA . ILE A 1 173 ? 12.945 -4.507 -17.047 1.00 98.81 173 ILE A CA 1
ATOM 1385 C C . ILE A 1 173 ? 14.251 -3.837 -16.653 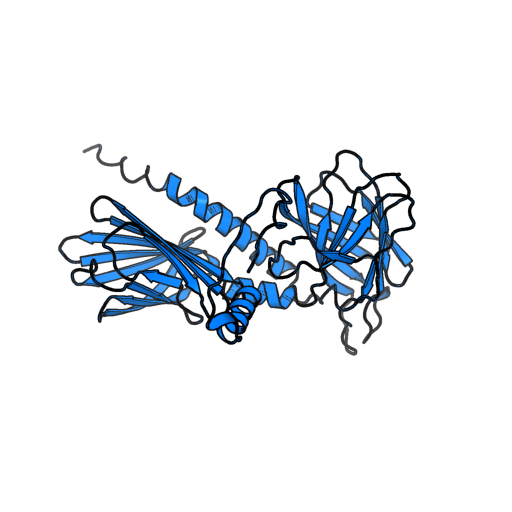1.00 98.81 173 ILE A C 1
ATOM 1387 O O . ILE A 1 173 ? 14.894 -4.235 -15.682 1.00 98.81 173 ILE A O 1
ATOM 1391 N N . LYS A 1 174 ? 14.617 -2.784 -17.384 1.00 98.69 174 LYS A N 1
ATOM 1392 C CA . LYS A 1 174 ? 15.759 -1.935 -17.061 1.00 98.69 174 LYS A CA 1
ATOM 1393 C C . LYS A 1 174 ? 15.426 -0.456 -17.208 1.00 98.69 174 LYS A C 1
ATOM 1395 O O . LYS A 1 174 ? 14.751 -0.077 -18.160 1.00 98.69 174 LYS A O 1
ATOM 1400 N N . ILE A 1 175 ? 15.917 0.372 -16.285 1.00 98.62 175 ILE A N 1
ATOM 1401 C CA . ILE A 1 175 ? 15.827 1.837 -16.351 1.00 98.62 175 ILE A CA 1
ATOM 1402 C C . ILE A 1 175 ? 17.229 2.443 -16.324 1.00 98.62 175 ILE A C 1
ATOM 1404 O O . ILE A 1 175 ? 18.064 2.042 -15.510 1.00 98.62 175 ILE A O 1
ATOM 1408 N N . VAL A 1 176 ? 17.462 3.426 -17.195 1.00 98.38 176 VAL A N 1
ATOM 1409 C CA . VAL A 1 176 ? 18.708 4.200 -17.275 1.00 98.38 176 VAL A CA 1
ATOM 1410 C C . VAL A 1 176 ? 18.368 5.690 -17.320 1.00 98.38 176 VAL A C 1
ATOM 1412 O O . VAL A 1 176 ? 17.594 6.113 -18.179 1.00 98.38 176 VAL A O 1
ATOM 1415 N N . GLY A 1 177 ? 18.911 6.484 -16.396 1.00 97.44 177 GLY A N 1
ATOM 1416 C CA . GLY A 1 177 ? 18.838 7.946 -16.475 1.00 97.44 177 GLY A CA 1
ATOM 1417 C C . GLY A 1 177 ? 19.764 8.485 -17.563 1.00 97.44 177 GLY A C 1
ATOM 1418 O O . GLY A 1 177 ? 20.837 7.931 -17.779 1.00 97.44 177 GLY A O 1
ATOM 1419 N N . GLU A 1 178 ? 19.373 9.546 -18.264 1.00 97.19 178 GLU A N 1
ATOM 1420 C CA . GLU A 1 178 ? 20.197 10.125 -19.331 1.00 97.19 178 GLU A CA 1
ATOM 1421 C C . GLU A 1 178 ? 21.498 10.768 -18.806 1.00 97.19 178 GLU A C 1
ATOM 1423 O O . GLU A 1 178 ? 21.663 11.029 -17.614 1.00 97.19 178 GLU A O 1
ATOM 1428 N N . ALA A 1 179 ? 22.437 11.065 -19.706 1.00 97.38 179 ALA A N 1
ATOM 1429 C CA . ALA A 1 179 ? 23.677 11.766 -19.377 1.00 97.38 179 ALA A CA 1
ATOM 1430 C C . ALA A 1 179 ? 23.461 13.292 -19.260 1.00 97.38 179 ALA A C 1
ATOM 1432 O O . ALA A 1 179 ? 23.944 14.056 -20.094 1.00 97.38 179 ALA A O 1
ATOM 1433 N N . ALA A 1 180 ? 22.706 13.740 -18.250 1.00 95.81 180 ALA A N 1
ATOM 1434 C CA . ALA A 1 180 ? 22.341 15.151 -18.054 1.00 95.81 180 ALA A CA 1
ATOM 1435 C C . ALA A 1 180 ? 23.205 15.906 -17.026 1.00 95.81 180 ALA A C 1
ATOM 1437 O O . ALA A 1 180 ? 23.044 17.122 -16.871 1.00 95.81 180 ALA A O 1
ATOM 1438 N N . GLY A 1 181 ? 24.094 15.206 -16.319 1.00 95.56 181 GLY A N 1
ATOM 1439 C CA . GLY A 1 181 ? 24.889 15.750 -15.217 1.00 95.56 181 GLY A CA 1
ATOM 1440 C C . GLY A 1 181 ? 24.074 16.040 -13.955 1.00 95.56 181 GLY A C 1
ATOM 1441 O O . GLY A 1 181 ? 24.539 16.781 -13.096 1.00 95.56 181 GLY A O 1
ATOM 1442 N N . GLU A 1 182 ? 22.869 15.477 -13.840 1.00 94.81 182 GLU A N 1
ATOM 1443 C CA . GLU A 1 182 ? 21.924 15.769 -12.764 1.00 94.81 182 GLU A CA 1
ATOM 1444 C C . GLU A 1 182 ? 21.814 14.620 -11.765 1.00 94.81 182 GLU A C 1
ATOM 1446 O O . GLU A 1 182 ? 21.877 13.440 -12.111 1.00 94.81 182 GLU A O 1
ATOM 1451 N N . ASN A 1 183 ? 21.574 14.968 -10.502 1.00 93.88 183 ASN A N 1
ATOM 1452 C CA . ASN A 1 183 ? 21.324 13.975 -9.459 1.00 93.88 183 ASN A CA 1
ATOM 1453 C C . ASN A 1 183 ? 19.863 13.515 -9.400 1.00 93.88 183 ASN A C 1
ATOM 1455 O O . ASN A 1 183 ? 19.548 12.687 -8.546 1.00 93.88 183 ASN A O 1
ATOM 1459 N N . THR A 1 184 ? 19.001 13.991 -10.304 1.00 95.94 184 THR A N 1
ATOM 1460 C CA . THR A 1 184 ? 17.604 13.555 -10.396 1.00 95.94 184 THR A CA 1
ATOM 1461 C C . THR A 1 184 ? 17.515 12.042 -10.480 1.00 95.94 184 THR A C 1
ATOM 1463 O O . THR A 1 184 ? 18.262 11.412 -11.238 1.00 95.94 184 THR A O 1
ATOM 1466 N N . TRP A 1 185 ? 16.617 11.462 -9.691 1.00 96.25 185 TRP A N 1
ATOM 1467 C CA . TRP A 1 185 ? 16.607 10.031 -9.437 1.00 96.25 185 TRP A CA 1
ATOM 1468 C C . TRP A 1 185 ? 15.252 9.359 -9.637 1.00 96.25 185 TRP A C 1
ATOM 1470 O O . TRP A 1 185 ? 14.187 9.972 -9.562 1.00 96.25 185 TRP A O 1
ATOM 1480 N N . VAL A 1 186 ? 15.323 8.047 -9.861 1.00 97.69 186 VAL A N 1
ATOM 1481 C CA . VAL A 1 186 ? 14.189 7.123 -9.804 1.00 97.69 186 VAL A CA 1
ATOM 1482 C C . VAL A 1 186 ? 14.585 5.947 -8.921 1.00 97.69 186 VAL A C 1
ATOM 1484 O O . VAL A 1 186 ? 15.676 5.387 -9.071 1.00 97.69 186 VAL A O 1
ATOM 1487 N N . ILE A 1 187 ? 13.689 5.572 -8.010 1.00 98.25 187 ILE A N 1
ATOM 1488 C CA . ILE A 1 187 ? 13.816 4.384 -7.169 1.00 98.25 187 ILE A CA 1
ATOM 1489 C C . ILE A 1 187 ? 12.728 3.381 -7.543 1.00 98.25 187 ILE A C 1
ATOM 1491 O O . ILE A 1 187 ? 11.552 3.731 -7.618 1.00 98.25 187 ILE A O 1
ATOM 1495 N N . VAL A 1 188 ? 13.115 2.117 -7.713 1.00 98.56 188 VAL A N 1
ATOM 1496 C CA . VAL A 1 188 ? 12.197 0.970 -7.789 1.00 98.56 188 VAL A CA 1
ATOM 1497 C C . VAL A 1 188 ? 12.362 0.141 -6.527 1.00 98.56 188 VAL A C 1
ATOM 1499 O O . VAL A 1 188 ? 13.442 -0.380 -6.257 1.00 98.56 188 VAL A O 1
ATOM 1502 N N . PHE A 1 189 ? 11.307 0.022 -5.730 1.00 98.38 189 PHE A N 1
ATOM 1503 C CA . PHE A 1 189 ? 11.382 -0.681 -4.453 1.00 98.38 189 PHE A CA 1
ATOM 1504 C C . PHE A 1 189 ? 11.259 -2.194 -4.629 1.00 98.38 189 PHE A C 1
ATOM 1506 O O . PHE A 1 189 ? 10.478 -2.679 -5.449 1.00 98.38 189 PHE A O 1
ATOM 1513 N N . LYS A 1 190 ? 11.998 -2.947 -3.808 1.00 97.56 190 LYS A N 1
ATOM 1514 C CA . LYS A 1 190 ? 12.036 -4.414 -3.842 1.00 97.56 190 LYS A CA 1
ATOM 1515 C C . LYS A 1 190 ? 10.800 -5.026 -3.173 1.00 97.56 190 LYS A C 1
ATOM 1517 O O . LYS A 1 190 ? 10.883 -5.610 -2.094 1.00 97.56 190 LYS A O 1
ATOM 1522 N N . ALA A 1 191 ? 9.640 -4.867 -3.803 1.00 96.69 191 ALA A N 1
ATOM 1523 C CA . ALA A 1 191 ? 8.356 -5.346 -3.303 1.00 96.69 191 ALA A CA 1
ATOM 1524 C C . ALA A 1 191 ? 7.667 -6.241 -4.341 1.00 96.69 191 ALA A C 1
ATOM 1526 O O . ALA A 1 191 ? 7.181 -5.743 -5.351 1.00 96.69 191 ALA A O 1
ATOM 1527 N N . GLY A 1 192 ? 7.624 -7.549 -4.070 1.00 96.88 192 GLY A N 1
ATOM 1528 C CA . GLY A 1 192 ? 6.989 -8.557 -4.935 1.00 96.88 192 GLY A CA 1
ATOM 1529 C C . GLY A 1 192 ? 5.643 -9.065 -4.430 1.00 96.88 192 GLY A C 1
ATOM 1530 O O . GLY A 1 192 ? 5.283 -10.212 -4.664 1.00 96.88 192 GLY A O 1
ATOM 1531 N N . ASP A 1 193 ? 4.946 -8.242 -3.654 1.00 96.56 193 ASP A N 1
ATOM 1532 C CA . ASP A 1 193 ? 3.666 -8.556 -3.020 1.00 96.56 193 ASP A CA 1
ATOM 1533 C C . ASP A 1 193 ? 2.700 -7.356 -3.056 1.00 96.56 193 ASP A C 1
ATOM 1535 O O . ASP A 1 193 ? 1.846 -7.239 -2.180 1.00 96.56 193 ASP A O 1
ATOM 1539 N N . ILE A 1 194 ? 2.836 -6.436 -4.021 1.00 96.56 194 ILE A N 1
ATOM 1540 C CA . ILE A 1 194 ? 2.052 -5.193 -4.095 1.00 96.56 194 ILE A CA 1
ATOM 1541 C C . ILE A 1 194 ? 0.555 -5.471 -4.136 1.00 96.56 194 ILE A C 1
ATOM 1543 O O . ILE A 1 194 ? -0.205 -4.840 -3.398 1.00 96.56 194 ILE A O 1
ATOM 1547 N N . ILE A 1 195 ? 0.129 -6.414 -4.975 1.00 96.12 195 ILE A N 1
ATOM 1548 C CA . ILE A 1 195 ? -1.286 -6.707 -5.195 1.00 96.12 195 ILE A CA 1
ATOM 1549 C C . ILE A 1 195 ? -1.873 -7.296 -3.915 1.00 96.12 195 ILE A C 1
ATOM 1551 O O . ILE A 1 195 ? -2.817 -6.741 -3.354 1.00 96.12 195 ILE A O 1
ATOM 1555 N N . SER A 1 196 ? -1.256 -8.360 -3.394 1.00 95.06 196 SER A N 1
ATOM 1556 C CA . SER A 1 196 ? -1.735 -9.023 -2.173 1.00 95.06 196 SER A CA 1
ATOM 1557 C C . SER A 1 196 ? -1.664 -8.113 -0.938 1.00 95.06 196 SER A C 1
ATOM 1559 O O . SER A 1 196 ? -2.535 -8.169 -0.066 1.00 95.06 196 SER A O 1
ATOM 1561 N N . TYR A 1 197 ? -0.668 -7.222 -0.872 1.00 94.75 197 TYR A N 1
ATOM 15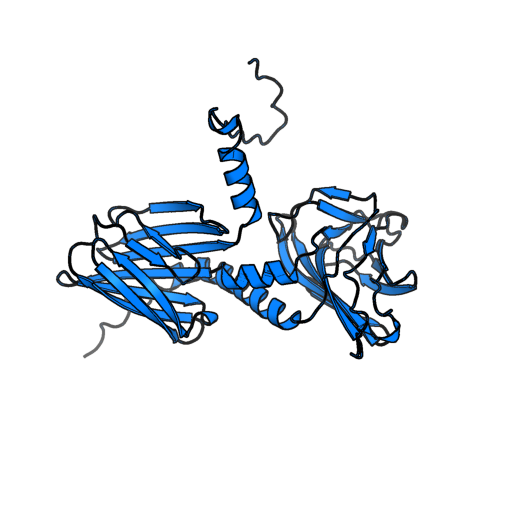62 C CA . TYR A 1 197 ? -0.563 -6.210 0.172 1.00 94.75 197 TYR A CA 1
ATOM 1563 C C . TYR A 1 197 ? -1.728 -5.226 0.104 1.00 94.75 197 TYR A C 1
ATOM 1565 O O . TYR A 1 197 ? -2.342 -4.965 1.135 1.00 94.75 197 TYR A O 1
ATOM 1573 N N . LEU A 1 198 ? -2.050 -4.694 -1.080 1.00 94.00 198 LEU A N 1
ATOM 1574 C CA . LEU A 1 198 ? -3.166 -3.765 -1.254 1.00 94.00 198 LEU A CA 1
ATOM 1575 C C . LEU A 1 198 ? -4.509 -4.444 -0.965 1.00 94.00 198 LEU A C 1
ATOM 1577 O O . LEU A 1 198 ? -5.333 -3.863 -0.266 1.00 94.00 198 LEU A O 1
ATOM 1581 N N . GLU A 1 199 ? -4.713 -5.690 -1.395 1.00 93.00 199 GLU A N 1
ATOM 1582 C CA . GLU A 1 199 ? -5.905 -6.470 -1.033 1.00 93.00 199 GLU A CA 1
ATOM 1583 C C . GLU A 1 199 ? -6.057 -6.581 0.489 1.00 93.00 199 GLU A C 1
ATOM 1585 O O . GLU A 1 199 ? -7.108 -6.244 1.043 1.00 93.00 199 GLU A O 1
ATOM 1590 N N . LYS A 1 200 ? -4.989 -6.968 1.196 1.00 92.12 200 LYS A N 1
ATOM 1591 C CA . LYS A 1 200 ? -5.007 -7.062 2.661 1.00 92.12 200 LYS A CA 1
ATOM 1592 C C . LYS A 1 200 ? -5.154 -5.709 3.338 1.00 92.12 200 LYS A C 1
ATOM 1594 O O . LYS A 1 200 ? -5.876 -5.604 4.328 1.00 92.12 200 LYS A O 1
ATOM 1599 N N . LEU A 1 201 ? -4.544 -4.663 2.791 1.00 90.62 201 LEU A N 1
ATOM 1600 C CA . LEU A 1 201 ? -4.736 -3.303 3.267 1.00 90.62 201 LEU A CA 1
ATOM 1601 C C . LEU A 1 201 ? -6.218 -2.940 3.214 1.00 90.62 201 LEU A C 1
ATOM 1603 O O . LEU A 1 201 ? -6.742 -2.459 4.206 1.00 90.62 201 LEU A O 1
ATOM 1607 N N . THR A 1 202 ? -6.924 -3.237 2.124 1.00 85.56 202 THR A N 1
ATOM 1608 C CA . THR A 1 202 ? -8.358 -2.916 2.010 1.00 85.56 202 THR A CA 1
ATOM 1609 C C . THR A 1 202 ? -9.260 -3.754 2.920 1.00 85.56 202 THR A C 1
ATOM 1611 O O . THR A 1 202 ? -10.360 -3.327 3.262 1.00 85.56 202 THR A O 1
ATOM 1614 N N . GLU A 1 203 ? -8.797 -4.933 3.344 1.00 87.62 203 GLU A N 1
ATOM 1615 C CA . GLU A 1 203 ? -9.499 -5.794 4.299 1.00 87.62 203 GLU A CA 1
ATOM 1616 C C . GLU A 1 203 ? -9.300 -5.342 5.759 1.00 87.62 203 GLU A C 1
ATOM 1618 O O . GLU A 1 203 ? -10.214 -5.452 6.582 1.00 87.62 203 GLU A O 1
ATOM 1623 N N . TYR A 1 204 ? -8.107 -4.847 6.100 1.00 89.50 204 TYR A N 1
ATOM 1624 C CA . TYR A 1 204 ? -7.735 -4.519 7.478 1.00 89.50 204 TYR A CA 1
ATOM 1625 C C . TYR A 1 204 ? -7.758 -3.021 7.786 1.00 89.50 204 TYR A C 1
ATOM 1627 O O . TYR A 1 204 ? -8.122 -2.652 8.903 1.00 89.50 204 TYR A O 1
ATOM 1635 N N . GLN A 1 205 ? -7.361 -2.159 6.854 1.00 91.06 205 GLN A N 1
ATOM 1636 C CA . GLN A 1 205 ? -7.218 -0.729 7.096 1.00 91.06 205 GLN A CA 1
ATOM 1637 C C . GLN A 1 205 ? -8.549 0.003 6.965 1.00 91.06 205 GLN A C 1
ATOM 1639 O O . GLN A 1 205 ? -9.190 -0.039 5.918 1.00 91.06 205 GLN A O 1
ATOM 1644 N N . LEU A 1 206 ? -8.946 0.697 8.029 1.00 91.88 206 LEU A N 1
ATOM 1645 C CA . LEU A 1 206 ? -10.143 1.532 8.046 1.00 91.88 206 LEU A CA 1
ATOM 1646 C C . LEU A 1 206 ? -10.103 2.535 9.198 1.00 91.88 206 LEU A C 1
ATOM 1648 O O . LEU A 1 206 ? -9.326 2.385 10.147 1.00 91.88 206 LEU A O 1
ATOM 1652 N N . TRP A 1 207 ? -10.995 3.516 9.129 1.00 93.06 207 TRP A N 1
ATOM 1653 C CA . TRP A 1 207 ? -11.301 4.432 10.220 1.00 93.06 207 TRP A CA 1
ATOM 1654 C C . TRP A 1 207 ? -12.740 4.231 10.716 1.00 93.06 207 TRP A C 1
ATOM 1656 O O . TRP A 1 207 ? -13.598 3.750 9.975 1.00 93.06 207 TRP A O 1
ATOM 1666 N N . LEU A 1 208 ? -12.991 4.593 11.975 1.00 94.81 208 LEU A N 1
ATOM 1667 C CA . LEU A 1 208 ? -14.316 4.721 12.577 1.00 94.81 208 LEU A CA 1
ATOM 1668 C C . LEU A 1 208 ? -14.401 6.023 13.370 1.00 94.81 208 LEU A C 1
ATOM 1670 O O . LEU A 1 208 ? -13.505 6.320 14.154 1.00 94.81 208 LEU A O 1
ATOM 1674 N N . ASP A 1 209 ? -15.527 6.714 13.260 1.00 96.25 209 ASP A N 1
ATOM 1675 C CA . ASP A 1 209 ? -15.926 7.764 14.193 1.00 96.25 209 ASP A CA 1
ATOM 1676 C C . ASP A 1 209 ? -17.128 7.275 15.002 1.00 96.25 209 ASP A C 1
ATOM 1678 O O . ASP A 1 209 ? -18.112 6.786 14.447 1.00 96.25 209 ASP A O 1
ATOM 1682 N N . VAL A 1 210 ? -17.058 7.387 16.324 1.00 97.50 210 VAL A N 1
ATOM 1683 C CA . VAL A 1 210 ? -18.099 6.914 17.237 1.00 97.50 210 VAL A CA 1
ATOM 1684 C C . VAL A 1 210 ? -18.523 8.034 18.165 1.00 97.50 210 VAL A C 1
ATOM 1686 O O . VAL A 1 210 ? -17.735 8.510 18.977 1.00 97.50 210 VAL A O 1
ATOM 1689 N N . SER A 1 211 ? -19.789 8.420 18.077 1.00 96.94 211 SER A N 1
ATOM 1690 C CA . SER A 1 211 ? -20.403 9.404 18.963 1.00 96.94 211 SER A CA 1
ATOM 1691 C C . SER A 1 211 ? -21.354 8.706 19.922 1.00 96.94 211 SER A C 1
ATOM 1693 O O . SER A 1 211 ? -22.236 7.959 19.502 1.00 96.94 211 SER A O 1
ATOM 1695 N N . ILE A 1 212 ? -21.189 8.969 21.213 1.00 95.56 212 ILE A N 1
ATOM 1696 C CA . ILE A 1 212 ? -22.051 8.460 22.277 1.00 95.56 212 ILE A CA 1
ATOM 1697 C C . ILE A 1 212 ? -22.687 9.657 22.974 1.00 95.56 212 ILE A C 1
ATOM 1699 O O . ILE A 1 212 ? -21.984 10.503 23.533 1.00 95.56 212 ILE A O 1
ATOM 1703 N N . SER A 1 213 ? -24.016 9.722 22.946 1.00 92.12 213 SER A N 1
ATOM 1704 C CA . SER A 1 213 ? -24.800 10.737 23.653 1.00 92.12 213 SER A CA 1
ATOM 1705 C C . SER A 1 213 ? -25.601 10.098 24.778 1.00 92.12 213 SER A C 1
ATOM 1707 O O . SER A 1 213 ? -26.297 9.105 24.567 1.00 92.12 213 SER A O 1
ATOM 1709 N N . VAL A 1 214 ? -25.520 10.676 25.977 1.00 88.94 214 VAL A N 1
ATOM 1710 C CA . VAL A 1 214 ? -26.242 10.171 27.151 1.00 88.94 214 VAL A CA 1
ATOM 1711 C C . VAL A 1 214 ? -27.531 10.955 27.346 1.00 88.94 214 VAL A C 1
ATOM 1713 O O . VAL A 1 214 ? -27.503 12.165 27.564 1.00 88.94 214 VAL A O 1
ATOM 1716 N N . TYR A 1 215 ? -28.665 10.261 27.324 1.00 83.12 215 TYR A N 1
ATOM 1717 C CA . TYR A 1 215 ? -29.973 10.842 27.602 1.00 83.12 215 TYR A CA 1
ATOM 1718 C C . TYR A 1 215 ? -30.784 9.911 28.505 1.00 83.12 215 TYR A C 1
ATOM 1720 O O . TYR A 1 215 ? -31.024 8.755 28.165 1.00 83.12 215 TYR A O 1
ATOM 1728 N N . GLN A 1 216 ? -31.196 10.409 29.678 1.00 80.69 216 GLN A N 1
ATOM 1729 C CA . GLN A 1 216 ? -32.036 9.673 30.639 1.00 80.69 216 GLN A CA 1
ATOM 1730 C C . GLN A 1 216 ? -31.524 8.249 30.968 1.00 80.69 216 GLN A C 1
ATOM 1732 O O . GLN A 1 216 ? -32.295 7.294 31.032 1.00 80.69 216 GLN A O 1
ATOM 1737 N N . GLY A 1 217 ? -30.206 8.078 31.139 1.00 79.38 217 GLY A N 1
ATOM 1738 C CA . GLY A 1 217 ? -29.595 6.778 31.470 1.00 79.38 217 GLY A CA 1
ATOM 1739 C C . GLY A 1 217 ? -29.518 5.774 30.309 1.00 79.38 217 GLY A C 1
ATOM 1740 O O . GLY A 1 217 ? -29.131 4.621 30.516 1.00 79.38 217 GLY A O 1
ATOM 1741 N N . LYS A 1 218 ? -29.869 6.201 29.090 1.00 87.88 218 LYS A N 1
ATOM 1742 C CA . LYS A 1 218 ? -29.593 5.492 27.838 1.00 87.88 218 LYS A CA 1
ATOM 1743 C C . LYS A 1 218 ? -28.446 6.177 27.110 1.00 87.88 218 LYS A C 1
ATOM 1745 O O . LYS A 1 218 ? -28.341 7.403 27.117 1.00 87.88 218 LYS A O 1
ATOM 1750 N N . ASN A 1 219 ? -27.613 5.373 26.469 1.00 92.56 219 ASN A N 1
ATOM 1751 C CA . ASN A 1 219 ? -26.501 5.838 25.657 1.00 92.56 219 ASN A CA 1
ATOM 1752 C C . ASN A 1 219 ? -26.844 5.533 24.203 1.00 92.56 219 ASN A C 1
ATOM 1754 O O . ASN A 1 219 ? -26.905 4.362 23.818 1.00 92.56 219 ASN A O 1
ATOM 1758 N N . ASP A 1 220 ? -27.102 6.575 23.424 1.00 94.81 220 ASP A N 1
ATOM 1759 C CA . ASP A 1 220 ? -27.278 6.459 21.984 1.00 94.81 220 ASP A CA 1
ATOM 1760 C C . ASP A 1 220 ? -25.899 6.468 21.328 1.00 94.81 220 ASP A C 1
ATOM 1762 O O . ASP A 1 220 ? -25.125 7.409 21.520 1.00 94.81 220 ASP A O 1
ATOM 1766 N N . VAL A 1 221 ? -25.577 5.392 20.614 1.00 97.00 221 VAL A N 1
ATOM 1767 C CA . VAL A 1 221 ? -24.283 5.196 19.962 1.00 97.00 221 VAL A CA 1
ATOM 1768 C C . VAL A 1 221 ? -24.479 5.285 18.463 1.00 97.00 221 VAL A C 1
ATOM 1770 O O . VAL A 1 221 ? -25.212 4.486 17.880 1.00 97.00 221 VAL A O 1
ATOM 1773 N N . ILE A 1 222 ? -23.771 6.219 17.838 1.00 97.50 222 ILE A N 1
ATOM 1774 C CA . ILE A 1 222 ? -23.703 6.378 16.390 1.00 97.50 222 ILE A CA 1
ATOM 1775 C C . ILE A 1 222 ? -22.284 6.046 15.953 1.00 97.50 222 ILE A C 1
ATOM 1777 O O . ILE A 1 222 ? -21.324 6.644 16.429 1.00 97.50 222 ILE A O 1
ATOM 1781 N N . VAL A 1 223 ? -22.164 5.096 15.035 1.00 97.69 223 VAL A N 1
ATOM 1782 C CA . VAL A 1 223 ? -20.911 4.718 14.382 1.00 97.69 223 VAL A CA 1
ATOM 1783 C C . VAL A 1 223 ? -20.954 5.230 12.953 1.00 97.69 223 VAL A C 1
ATOM 1785 O O . VAL A 1 223 ? -21.932 4.989 12.246 1.00 97.69 223 VAL A O 1
ATOM 1788 N N . THR A 1 224 ? -19.888 5.894 12.533 1.00 96.25 224 THR A N 1
ATOM 1789 C CA . THR A 1 224 ? -19.642 6.347 11.166 1.00 96.25 224 THR A CA 1
ATOM 1790 C C . THR A 1 224 ? -18.355 5.710 10.656 1.00 96.25 224 THR A C 1
ATOM 1792 O O . THR A 1 224 ? -17.387 5.575 11.402 1.00 96.25 224 THR A O 1
ATOM 1795 N N . ALA A 1 225 ? -18.358 5.284 9.399 1.00 93.69 225 ALA A N 1
ATOM 1796 C CA . ALA A 1 225 ? -17.266 4.552 8.772 1.00 93.69 225 ALA A CA 1
ATOM 1797 C C . ALA A 1 225 ? -17.207 4.845 7.257 1.00 93.69 225 ALA A C 1
ATOM 1799 O O . ALA A 1 225 ? -18.159 5.418 6.714 1.00 93.69 225 ALA A O 1
ATOM 1800 N N . PRO A 1 226 ? -16.160 4.401 6.537 1.00 90.94 226 PRO A N 1
ATOM 1801 C CA . PRO A 1 226 ? -16.105 4.475 5.078 1.00 90.94 226 PRO A CA 1
ATOM 1802 C C . PRO A 1 226 ? -17.341 3.882 4.376 1.00 90.94 226 PRO 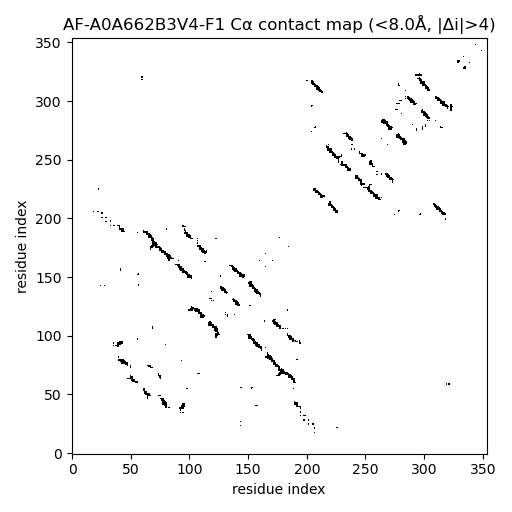A C 1
ATOM 1804 O O . PRO A 1 226 ? -17.903 2.870 4.813 1.00 90.94 226 PRO A O 1
ATOM 1807 N N . ALA A 1 227 ? -17.757 4.459 3.242 1.00 89.31 227 ALA A N 1
ATOM 1808 C CA . ALA A 1 227 ? -18.913 3.970 2.475 1.00 89.31 227 ALA A CA 1
ATOM 1809 C C . ALA A 1 227 ? -18.768 2.529 1.958 1.00 89.31 227 ALA A C 1
ATOM 1811 O O . ALA A 1 227 ? -19.771 1.823 1.833 1.00 89.31 227 ALA A O 1
ATOM 1812 N N . ASN A 1 228 ? -17.548 2.069 1.666 1.00 86.69 228 ASN A N 1
ATOM 1813 C CA . ASN A 1 228 ? -17.293 0.704 1.190 1.00 86.69 228 ASN A CA 1
ATOM 1814 C C . ASN A 1 228 ? -17.538 -0.371 2.266 1.00 86.69 228 ASN A C 1
ATOM 1816 O O . ASN A 1 228 ? -17.568 -1.554 1.935 1.00 86.69 228 ASN A O 1
ATOM 1820 N N . LEU A 1 229 ? -17.748 0.019 3.529 1.00 90.44 229 LEU A N 1
ATOM 1821 C CA . LEU A 1 229 ? -18.140 -0.894 4.606 1.00 90.44 229 LEU A CA 1
ATOM 1822 C C . LEU A 1 229 ? -19.664 -1.037 4.753 1.00 90.44 229 LEU A C 1
ATOM 1824 O O . LEU A 1 229 ? -20.131 -1.774 5.620 1.00 90.44 229 LEU A O 1
ATOM 1828 N N . ALA A 1 230 ? -20.466 -0.371 3.916 1.00 94.12 230 ALA A N 1
ATOM 1829 C CA . ALA A 1 230 ? -21.911 -0.570 3.911 1.00 94.12 230 ALA A CA 1
ATOM 1830 C C . ALA A 1 230 ? -22.274 -2.055 3.705 1.00 94.12 230 ALA A C 1
ATOM 1832 O O . ALA A 1 230 ? -21.707 -2.744 2.860 1.00 94.12 230 ALA A O 1
ATOM 1833 N N . GLY A 1 231 ? -23.228 -2.551 4.493 1.00 95.44 231 GLY A N 1
ATOM 1834 C CA . GLY A 1 231 ? -23.609 -3.962 4.542 1.00 95.44 231 GLY A CA 1
ATOM 1835 C C . GLY A 1 231 ? -22.736 -4.821 5.460 1.00 95.44 231 GLY A C 1
ATOM 1836 O O . GLY A 1 231 ? -23.091 -5.970 5.721 1.00 95.44 231 GLY A O 1
ATOM 1837 N N . GLN A 1 232 ? -21.632 -4.293 6.002 1.00 95.12 232 GLN A N 1
ATOM 1838 C CA . GLN A 1 232 ? -20.836 -5.029 6.979 1.00 95.12 232 GLN A CA 1
ATOM 1839 C C . GLN A 1 232 ? -21.495 -5.028 8.358 1.00 95.12 232 GLN A C 1
ATOM 1841 O O . GLN A 1 232 ? -22.084 -4.042 8.809 1.00 95.12 232 GLN A O 1
ATOM 1846 N N . LYS A 1 233 ? -21.372 -6.167 9.040 1.00 97.69 233 LYS A N 1
ATOM 1847 C CA . LYS A 1 233 ? -21.842 -6.363 10.408 1.00 97.69 233 LYS A CA 1
ATOM 1848 C C . LYS A 1 233 ? -20.712 -6.039 11.380 1.00 97.69 233 LYS A C 1
ATOM 1850 O O . LYS A 1 233 ? -19.669 -6.687 11.346 1.00 97.69 233 LYS A O 1
ATOM 1855 N N . LEU A 1 234 ? -20.951 -5.074 12.258 1.00 98.12 234 LEU A N 1
ATOM 1856 C CA . LEU A 1 234 ? -20.088 -4.766 13.390 1.00 98.12 234 LEU A CA 1
ATOM 1857 C C . LEU A 1 234 ? -20.617 -5.457 14.642 1.00 98.12 234 LEU A C 1
ATOM 1859 O O . LEU A 1 234 ? -21.828 -5.601 14.816 1.00 98.12 234 LEU A O 1
ATOM 1863 N N . PHE A 1 235 ? -19.712 -5.849 15.525 1.00 98.50 235 PHE A N 1
ATOM 1864 C CA . PHE A 1 235 ? -20.010 -6.374 16.851 1.00 98.50 235 PHE A CA 1
ATOM 1865 C C . PHE A 1 235 ? -19.578 -5.355 17.896 1.00 98.50 235 PHE A C 1
ATOM 1867 O O . PHE A 1 235 ? -18.595 -4.646 17.699 1.00 98.50 235 PHE A O 1
ATOM 1874 N N . TYR A 1 236 ? -20.307 -5.274 19.003 1.00 98.19 236 TYR A N 1
ATOM 1875 C CA . TYR A 1 236 ? -19.959 -4.383 20.104 1.00 98.19 236 TYR A CA 1
ATOM 1876 C C . TYR A 1 236 ? -20.035 -5.102 21.444 1.00 98.19 236 TYR A C 1
ATOM 1878 O O . TYR A 1 236 ? -20.839 -6.021 21.625 1.00 98.19 236 TYR A O 1
ATOM 1886 N N . ILE A 1 237 ? -19.205 -4.651 22.383 1.00 97.25 237 ILE A N 1
ATOM 1887 C CA . ILE A 1 237 ? -19.195 -5.082 23.781 1.00 97.25 237 ILE A CA 1
ATOM 1888 C C . ILE A 1 237 ? -19.056 -3.838 24.663 1.00 97.25 237 ILE A C 1
ATOM 1890 O O . ILE A 1 237 ? -18.136 -3.045 24.465 1.00 97.25 237 ILE A O 1
ATOM 1894 N N . SER A 1 238 ? -19.948 -3.677 25.640 1.00 95.00 238 SER A N 1
ATOM 1895 C CA . SER A 1 238 ? -19.871 -2.664 26.693 1.00 95.00 238 SER A CA 1
ATOM 1896 C C . SER A 1 238 ? -20.250 -3.266 28.043 1.00 95.00 238 SER A C 1
ATOM 1898 O O . SER A 1 238 ? -21.414 -3.606 28.263 1.00 95.00 238 SER A O 1
ATOM 1900 N N . GLY A 1 239 ? -19.263 -3.462 28.921 1.00 90.19 239 GLY A N 1
ATOM 1901 C CA . GLY A 1 239 ? -19.469 -4.248 30.141 1.00 90.19 239 GLY A CA 1
ATOM 1902 C C . GLY A 1 239 ? -19.995 -5.648 29.799 1.00 90.19 239 GLY A C 1
ATOM 1903 O O . GLY A 1 239 ? -19.359 -6.382 29.046 1.00 90.19 239 GLY A O 1
ATOM 1904 N N . GLU A 1 240 ? -21.177 -5.995 30.306 1.00 91.69 240 GLU A N 1
ATOM 1905 C CA . GLU A 1 240 ? -21.860 -7.266 30.008 1.00 91.69 240 GLU A CA 1
ATOM 1906 C C . GLU A 1 240 ? -22.722 -7.220 28.733 1.00 91.69 240 GLU A C 1
ATOM 1908 O O . GLU A 1 240 ? -23.141 -8.256 28.212 1.00 91.69 240 GLU A O 1
ATOM 1913 N N . GLN A 1 241 ? -22.999 -6.024 28.203 1.00 95.31 241 GLN A N 1
ATOM 1914 C CA . GLN A 1 241 ? -23.831 -5.854 27.016 1.00 95.31 241 GLN A CA 1
ATOM 1915 C C . GLN A 1 241 ? -23.028 -6.181 25.765 1.00 95.31 241 GLN A C 1
ATOM 1917 O O . GLN A 1 241 ? -21.984 -5.585 25.510 1.00 95.31 241 GLN A O 1
ATOM 1922 N N . LYS A 1 242 ? -23.552 -7.084 24.941 1.00 97.19 242 LYS A N 1
ATOM 1923 C CA . LYS A 1 242 ? -22.972 -7.438 23.646 1.00 97.19 242 LYS A CA 1
ATOM 1924 C C . LYS A 1 242 ? -24.044 -7.480 22.572 1.00 97.19 242 LYS A C 1
ATOM 1926 O O . LYS A 1 242 ? -25.197 -7.802 22.852 1.00 97.19 242 LYS A O 1
ATOM 1931 N N . GLY A 1 243 ? -23.661 -7.185 21.342 1.00 97.75 243 GLY A N 1
ATOM 1932 C CA . GLY A 1 243 ? -24.581 -7.238 20.218 1.00 97.75 243 GLY A CA 1
ATOM 1933 C C . GLY A 1 243 ? -23.889 -6.993 18.894 1.00 97.75 243 GLY A C 1
ATOM 1934 O O . GLY A 1 243 ? -22.665 -7.071 18.778 1.00 97.75 243 GLY A O 1
ATOM 1935 N N . SER A 1 244 ? -24.698 -6.723 17.879 1.00 98.12 244 SER A N 1
ATOM 1936 C CA . SER A 1 244 ? -24.207 -6.437 16.541 1.00 98.12 244 SER A CA 1
ATOM 1937 C C . SER A 1 244 ? -25.121 -5.478 15.808 1.00 98.12 244 SER A C 1
ATOM 1939 O O . SER A 1 244 ? -26.332 -5.502 16.025 1.00 98.12 244 SER A O 1
ATOM 1941 N N . VAL A 1 245 ? -24.555 -4.703 14.893 1.00 98.06 245 VAL A N 1
ATOM 1942 C CA . VAL A 1 245 ? -25.272 -3.727 14.077 1.00 98.06 245 VAL A CA 1
ATOM 1943 C C . VAL A 1 245 ? -24.762 -3.784 12.639 1.00 98.06 245 VAL A C 1
ATOM 1945 O O . VAL A 1 245 ? -23.599 -4.099 12.401 1.00 98.06 245 VAL A O 1
ATOM 1948 N N . LEU A 1 246 ? -25.639 -3.527 11.671 1.00 98.00 246 LEU A N 1
ATOM 1949 C CA . LEU A 1 246 ? -25.272 -3.468 10.258 1.00 98.00 246 LEU A CA 1
ATOM 1950 C C . LEU A 1 246 ? -24.981 -2.018 9.866 1.00 98.00 246 LEU A C 1
ATOM 1952 O O . LEU A 1 246 ? -25.811 -1.143 10.124 1.00 98.00 246 LEU A O 1
ATOM 1956 N N . LEU A 1 247 ? -23.849 -1.776 9.212 1.00 97.38 247 LEU A N 1
ATOM 1957 C CA . LEU A 1 247 ? -23.564 -0.489 8.586 1.00 97.38 247 LEU A CA 1
ATOM 1958 C C . LEU A 1 247 ? -24.484 -0.288 7.380 1.00 97.38 247 LEU A C 1
ATOM 1960 O O . LEU A 1 247 ? -24.586 -1.146 6.503 1.00 97.38 247 LEU A O 1
ATOM 1964 N N . LYS A 1 248 ? -25.153 0.860 7.317 1.00 97.50 248 LYS A N 1
ATOM 1965 C CA . LYS A 1 248 ? -26.001 1.271 6.197 1.00 97.50 248 LYS A CA 1
ATOM 1966 C C . LYS A 1 248 ? -25.323 2.405 5.451 1.00 97.50 248 LYS A C 1
ATOM 1968 O O . LYS A 1 248 ? -24.761 3.300 6.072 1.00 97.50 248 LYS A O 1
ATOM 1973 N N . ARG A 1 249 ? -25.370 2.379 4.120 1.00 95.62 249 ARG A N 1
ATOM 1974 C CA . ARG A 1 249 ? -24.808 3.467 3.315 1.00 95.62 249 ARG A CA 1
ATOM 1975 C C . ARG A 1 249 ? -25.570 4.769 3.570 1.00 95.62 249 ARG A C 1
ATOM 1977 O O . ARG A 1 249 ? -26.799 4.754 3.617 1.00 95.62 249 ARG A O 1
ATOM 1984 N N . LYS A 1 250 ? -24.835 5.872 3.681 1.00 92.12 250 LYS A N 1
ATOM 1985 C CA . LYS A 1 250 ? -25.354 7.237 3.719 1.00 92.12 250 LYS A CA 1
ATOM 1986 C C . LYS A 1 250 ? -24.360 8.137 2.982 1.00 92.12 250 LYS A C 1
ATOM 1988 O O . LYS A 1 250 ? -23.311 8.458 3.526 1.00 92.12 250 LYS A O 1
ATOM 1993 N N . ASP A 1 251 ? -24.679 8.492 1.742 1.00 89.50 251 ASP A N 1
ATOM 1994 C CA . ASP A 1 251 ? -23.814 9.296 0.869 1.00 89.50 251 ASP A CA 1
ATOM 1995 C C . ASP A 1 251 ? -22.408 8.665 0.699 1.00 89.50 251 ASP A C 1
ATOM 1997 O O . ASP A 1 251 ? -22.291 7.522 0.226 1.00 89.50 251 ASP A O 1
ATOM 2001 N N . ASP A 1 252 ? -21.364 9.391 1.113 1.00 86.56 252 ASP A N 1
ATOM 2002 C CA . ASP A 1 252 ? -19.946 9.005 1.048 1.00 86.56 252 ASP A CA 1
ATOM 2003 C C . ASP A 1 252 ? -19.435 8.271 2.295 1.00 86.56 252 ASP A C 1
ATOM 2005 O O . ASP A 1 252 ? -18.256 7.919 2.379 1.00 86.56 252 ASP A O 1
ATOM 2009 N N . ILE A 1 253 ? -20.328 7.973 3.239 1.00 91.50 253 ILE A N 1
ATOM 2010 C CA . ILE A 1 253 ? -20.035 7.214 4.456 1.00 91.50 253 ILE A CA 1
ATOM 2011 C C . ILE A 1 253 ? -21.003 6.036 4.620 1.00 91.50 253 ILE A C 1
ATOM 2013 O O . ILE A 1 253 ? -21.966 5.837 3.870 1.00 91.50 253 ILE A O 1
ATOM 2017 N N . SER A 1 254 ? -20.742 5.210 5.623 1.00 94.88 254 SER A N 1
ATOM 2018 C CA . SER A 1 254 ? -21.704 4.256 6.157 1.00 94.88 254 SER A CA 1
ATOM 2019 C C . SER A 1 254 ? -21.912 4.506 7.647 1.00 94.88 254 SER A C 1
ATOM 2021 O O . SER A 1 254 ? -20.999 4.938 8.348 1.00 94.88 254 SER A O 1
ATOM 2023 N N . THR A 1 255 ? -23.134 4.290 8.129 1.00 97.31 255 THR A N 1
ATOM 2024 C CA . THR A 1 255 ? -23.500 4.551 9.521 1.00 97.31 255 THR A CA 1
ATOM 2025 C C . THR A 1 255 ? -24.260 3.395 10.152 1.00 97.31 255 THR A C 1
ATOM 2027 O O . THR A 1 255 ? -24.961 2.628 9.490 1.00 97.31 255 THR A O 1
ATOM 2030 N N . ALA A 1 256 ? -24.128 3.274 11.465 1.00 97.50 256 ALA A N 1
ATOM 2031 C CA . ALA A 1 256 ? -24.878 2.350 12.297 1.00 97.50 256 ALA A CA 1
ATOM 2032 C C . ALA A 1 256 ? -25.286 3.055 13.591 1.00 97.50 256 ALA A C 1
ATOM 2034 O O . ALA A 1 256 ? -24.550 3.897 14.098 1.00 97.50 256 ALA A O 1
ATOM 2035 N N . GLN A 1 257 ? -26.448 2.697 14.135 1.00 97.31 257 GLN A N 1
ATOM 2036 C CA . GLN A 1 257 ? -26.941 3.250 15.393 1.00 97.31 257 GLN A CA 1
ATOM 2037 C C . GLN A 1 257 ? -27.488 2.136 16.280 1.00 97.31 257 GLN A C 1
ATOM 2039 O O . GLN A 1 257 ? -28.186 1.240 15.800 1.00 97.31 257 GLN A O 1
ATOM 2044 N N . PHE A 1 258 ? -27.164 2.184 17.568 1.00 96.94 258 PHE A N 1
ATOM 2045 C CA . PHE A 1 258 ? -27.679 1.265 18.578 1.00 96.94 258 PHE A CA 1
ATOM 2046 C C . PHE A 1 258 ? -27.678 1.929 19.958 1.00 96.94 258 PHE A C 1
ATOM 2048 O O . PHE A 1 258 ? -27.067 2.971 20.163 1.00 96.94 258 PHE A O 1
ATOM 2055 N N . ASN A 1 259 ? -28.390 1.328 20.911 1.00 95.56 259 ASN A N 1
ATOM 2056 C CA . ASN A 1 259 ? -28.549 1.873 22.257 1.00 95.56 259 ASN A CA 1
ATOM 2057 C C . ASN A 1 259 ? -27.928 0.935 23.296 1.00 95.56 259 ASN A C 1
ATOM 2059 O O . ASN A 1 259 ? -28.126 -0.279 23.233 1.00 95.56 259 ASN A O 1
ATOM 2063 N N . LEU A 1 260 ? -27.239 1.509 24.282 1.00 94.38 260 LEU A N 1
ATOM 2064 C CA . LEU A 1 260 ? -26.700 0.803 25.445 1.00 94.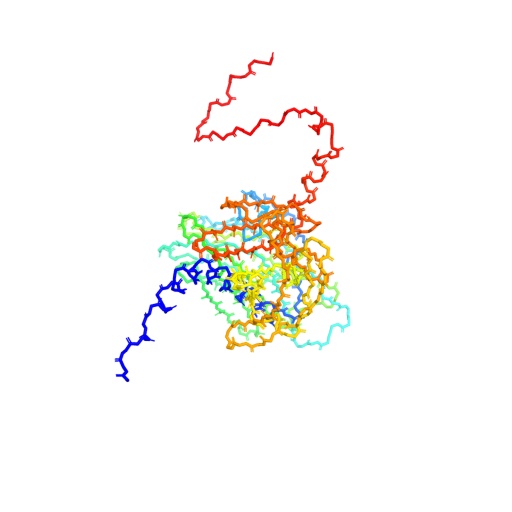38 260 LEU A CA 1
ATOM 2065 C C . LEU A 1 260 ? -27.349 1.328 26.727 1.00 94.38 260 LEU A C 1
ATOM 2067 O O . LEU A 1 260 ? -27.613 2.525 26.868 1.00 94.38 260 LEU A O 1
ATOM 2071 N N . LYS A 1 261 ? -27.616 0.431 27.675 1.00 91.69 261 LYS A N 1
ATOM 2072 C CA . LYS A 1 261 ? -28.241 0.760 28.963 1.00 91.69 261 LYS A CA 1
ATOM 2073 C C . LYS A 1 261 ? -27.187 0.970 30.051 1.00 91.69 261 LYS A C 1
ATOM 2075 O O . LYS A 1 261 ? -26.145 0.322 30.029 1.00 91.69 261 LYS A O 1
ATOM 2080 N N . GLY A 1 262 ? -27.502 1.806 31.040 1.00 87.50 262 GLY A N 1
ATOM 2081 C CA . GLY A 1 262 ? -26.685 1.974 32.245 1.00 87.50 262 GLY A CA 1
ATOM 2082 C C . GLY A 1 262 ? -25.491 2.913 32.068 1.00 87.50 262 GLY A C 1
ATOM 2083 O O . GLY A 1 262 ? -25.303 3.517 31.014 1.00 87.50 262 GLY A O 1
ATOM 2084 N N . ASP A 1 263 ? -24.696 3.064 33.127 1.00 87.62 263 ASP A N 1
ATOM 2085 C CA . ASP A 1 263 ? -23.515 3.930 33.112 1.00 87.62 263 ASP A CA 1
ATOM 2086 C C . ASP A 1 263 ? -22.331 3.246 32.415 1.00 87.62 263 ASP A C 1
ATOM 2088 O O . ASP A 1 263 ? -21.800 2.243 32.895 1.00 87.62 263 ASP A O 1
ATOM 2092 N N . MET A 1 264 ? -21.892 3.822 31.296 1.00 88.88 264 MET A N 1
ATOM 2093 C CA . MET A 1 264 ? -20.743 3.342 30.527 1.00 88.88 264 MET A CA 1
ATOM 2094 C C . MET A 1 264 ? -19.407 3.934 30.991 1.00 88.88 264 MET A C 1
ATOM 2096 O O . MET A 1 264 ? -18.359 3.474 30.541 1.00 88.88 264 MET A O 1
ATOM 2100 N N . LYS A 1 265 ? -19.391 4.927 31.896 1.00 89.56 265 LYS A N 1
ATOM 2101 C CA . LYS A 1 265 ? -18.158 5.643 32.277 1.00 89.56 265 LYS A CA 1
ATOM 2102 C C . LYS A 1 265 ? -17.063 4.722 32.790 1.00 89.56 265 LYS A C 1
ATOM 2104 O O . LYS A 1 265 ? -15.898 4.975 32.516 1.00 89.56 265 LYS A O 1
ATOM 2109 N N . ASN A 1 266 ? -17.427 3.674 33.525 1.00 90.19 266 ASN A N 1
ATOM 2110 C CA . ASN A 1 266 ? -16.499 2.700 34.107 1.00 90.19 266 ASN A CA 1
ATOM 2111 C C . ASN A 1 266 ? -16.324 1.434 33.260 1.00 90.19 266 ASN A C 1
ATOM 2113 O O . ASN A 1 266 ? -15.601 0.529 33.668 1.00 90.19 266 ASN A O 1
ATOM 2117 N N . GLN A 1 267 ? -17.010 1.339 32.124 1.00 92.19 267 GLN A N 1
ATOM 2118 C CA . GLN A 1 267 ? -17.079 0.112 31.351 1.00 92.19 267 GLN A CA 1
ATOM 2119 C C . GLN A 1 267 ? -16.126 0.167 30.169 1.00 92.19 267 GLN A C 1
ATOM 2121 O O . GLN A 1 267 ? -16.035 1.167 29.456 1.00 92.19 267 GLN A O 1
ATOM 2126 N N . LYS A 1 268 ? -15.484 -0.969 29.915 1.00 95.25 268 LYS A N 1
ATOM 2127 C CA . LYS A 1 268 ? -14.790 -1.208 28.658 1.00 95.25 268 LYS A CA 1
ATOM 2128 C C . LYS A 1 268 ? -15.787 -1.111 27.511 1.00 95.25 268 LYS A C 1
ATOM 2130 O O . LYS A 1 268 ? -16.875 -1.675 27.614 1.00 95.25 268 LYS A O 1
ATOM 2135 N N . PHE A 1 269 ? -15.401 -0.451 26.426 1.00 96.75 269 PHE A N 1
ATOM 2136 C CA . PHE A 1 269 ? -16.191 -0.359 25.208 1.00 96.75 269 PHE A CA 1
ATOM 2137 C C . PHE A 1 269 ? -15.357 -0.782 24.000 1.00 96.75 269 PHE A C 1
ATOM 2139 O O . PHE A 1 269 ? -14.275 -0.249 23.750 1.00 96.75 269 PHE A O 1
ATOM 2146 N N . ILE A 1 270 ? -15.852 -1.783 23.276 1.00 98.06 270 ILE A N 1
ATOM 2147 C CA . ILE A 1 270 ? -15.182 -2.390 22.128 1.00 98.06 270 ILE A CA 1
ATOM 2148 C C . ILE A 1 270 ? -16.158 -2.422 20.963 1.00 98.06 270 ILE A C 1
ATOM 2150 O O . ILE A 1 270 ? -17.314 -2.811 21.138 1.00 98.06 270 ILE A O 1
ATOM 2154 N N . ILE A 1 271 ? -15.668 -2.085 19.775 1.00 98.19 271 ILE A N 1
ATOM 2155 C CA . ILE A 1 271 ? -16.325 -2.401 18.504 1.00 98.19 271 ILE A CA 1
ATOM 2156 C C . ILE A 1 271 ? -15.358 -3.258 17.696 1.00 98.19 271 ILE A C 1
ATOM 2158 O O . ILE A 1 271 ? -14.159 -2.991 17.706 1.00 98.19 271 ILE A O 1
ATOM 2162 N N . SER A 1 272 ? -15.847 -4.288 17.015 1.00 97.56 272 SER A N 1
ATOM 2163 C CA . SER A 1 272 ? -15.044 -5.184 16.179 1.00 97.56 272 SER A CA 1
ATOM 2164 C C . SER A 1 272 ? -15.779 -5.577 14.900 1.00 97.56 272 SER A C 1
ATOM 2166 O O . SER A 1 272 ? -17.006 -5.515 14.824 1.00 97.56 272 SER A O 1
ATOM 2168 N N . ASP A 1 273 ? -15.028 -6.019 13.897 1.00 95.56 273 ASP A N 1
ATOM 2169 C CA . ASP A 1 273 ? -15.549 -6.735 12.731 1.00 95.56 273 ASP A CA 1
ATOM 2170 C C . ASP A 1 273 ? -15.142 -8.218 12.794 1.00 95.56 273 ASP A C 1
ATOM 2172 O O . ASP A 1 273 ? -14.715 -8.721 13.835 1.00 95.56 273 ASP A O 1
ATOM 2176 N N . LYS A 1 274 ? -15.283 -8.931 11.671 1.00 93.88 274 LYS A N 1
ATOM 2177 C CA . LYS A 1 274 ? -14.827 -10.322 11.528 1.00 93.88 274 LYS A CA 1
ATOM 2178 C C . LYS A 1 274 ? -13.303 -10.494 11.665 1.00 93.88 274 LYS A C 1
ATOM 2180 O O . LYS A 1 274 ? -12.856 -11.609 11.908 1.00 93.88 274 LYS A O 1
ATOM 2185 N N . ASN A 1 275 ? -12.522 -9.431 11.463 1.00 91.94 275 ASN A N 1
ATOM 2186 C CA . ASN A 1 275 ? -11.066 -9.491 11.381 1.00 91.94 275 ASN A CA 1
ATOM 2187 C C . ASN A 1 275 ? -10.415 -9.200 12.735 1.00 91.94 275 ASN A C 1
ATOM 2189 O O . ASN A 1 275 ? -9.472 -9.892 13.111 1.00 91.94 275 ASN A O 1
ATOM 2193 N N . SER A 1 276 ? -10.872 -8.163 13.447 1.00 94.44 276 SER A N 1
ATOM 2194 C CA . SER A 1 276 ? -10.358 -7.768 14.766 1.00 94.44 276 SER A CA 1
ATOM 2195 C C . SER A 1 276 ? -11.169 -6.611 15.375 1.00 94.44 276 SER A C 1
ATOM 2197 O O . SER A 1 276 ? -12.105 -6.076 14.784 1.00 94.44 276 SER A O 1
ATOM 2199 N N . GLU A 1 277 ? -10.752 -6.168 16.559 1.00 96.06 277 GLU A N 1
ATOM 2200 C CA . GLU A 1 277 ? -11.133 -4.892 17.170 1.00 96.06 277 GLU A CA 1
ATOM 2201 C C . GLU A 1 277 ? -10.927 -3.711 16.197 1.00 96.06 277 GLU A C 1
ATOM 2203 O O . GLU A 1 277 ? -9.898 -3.612 15.523 1.00 96.06 277 GLU A O 1
ATOM 2208 N N . LEU A 1 278 ? -11.920 -2.824 16.152 1.00 96.31 278 LEU A N 1
ATOM 2209 C CA . LEU A 1 278 ? -11.965 -1.557 15.415 1.00 96.31 278 LEU A CA 1
ATOM 2210 C C . LEU A 1 278 ? -12.027 -0.337 16.329 1.00 96.31 278 LEU A C 1
ATOM 2212 O O . LEU A 1 278 ? -11.741 0.758 15.882 1.00 96.31 278 LEU A O 1
ATOM 2216 N N . LEU A 1 279 ? -12.454 -0.509 17.576 1.00 97.44 279 LEU A N 1
ATOM 2217 C CA . LEU A 1 279 ? -12.402 0.494 18.631 1.00 97.44 279 LEU A CA 1
ATOM 2218 C C . LEU A 1 279 ? -12.109 -0.245 19.928 1.00 97.44 279 LEU A C 1
ATOM 2220 O O . LEU A 1 279 ? -12.717 -1.282 20.198 1.00 97.44 279 LEU A O 1
ATOM 2224 N N . TYR A 1 280 ? -11.210 0.303 20.737 1.00 97.12 280 TYR A N 1
ATOM 2225 C CA . TYR A 1 280 ? -10.937 -0.206 22.074 1.00 97.12 280 TYR A CA 1
ATOM 2226 C C . TYR A 1 280 ? -10.786 0.956 23.051 1.00 97.12 280 TYR A C 1
ATOM 2228 O O . TYR A 1 280 ? -9.833 1.729 22.957 1.00 97.12 280 TYR A O 1
ATOM 2236 N N . LEU A 1 281 ? -11.704 1.047 24.009 1.00 95.94 281 LEU A N 1
ATOM 2237 C CA . LEU A 1 281 ? -11.664 2.002 25.111 1.00 95.94 281 LEU A CA 1
ATOM 2238 C C . LEU A 1 281 ? -11.791 1.235 26.427 1.00 95.94 281 LEU A C 1
ATOM 2240 O O . LEU A 1 281 ? -12.702 0.426 26.597 1.00 95.94 281 LEU A O 1
ATOM 2244 N N . GLU A 1 282 ? -10.881 1.472 27.367 1.00 94.38 282 GLU A N 1
ATOM 2245 C CA . GLU A 1 282 ? -10.933 0.819 28.684 1.00 94.38 282 GLU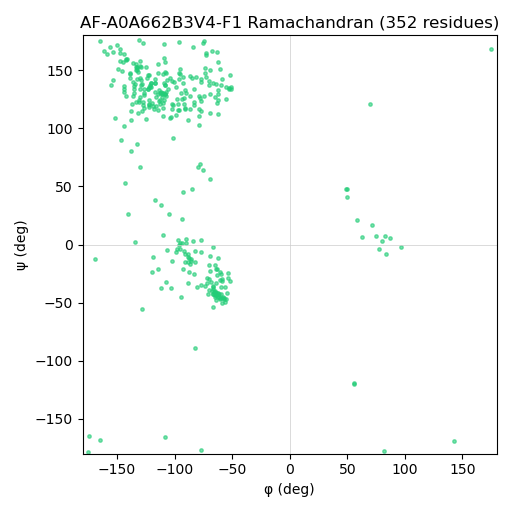 A CA 1
ATOM 2246 C C . GLU A 1 282 ? -12.068 1.358 29.554 1.00 94.38 282 GLU A C 1
ATOM 2248 O O . GLU A 1 282 ? -12.632 0.626 30.361 1.00 94.38 282 GLU A O 1
ATOM 2253 N N . ASN A 1 283 ? -12.371 2.646 29.401 1.00 93.75 283 ASN A N 1
ATOM 2254 C CA . ASN A 1 283 ? -13.428 3.373 30.089 1.00 93.75 283 ASN A CA 1
ATOM 2255 C C . ASN A 1 283 ? -13.679 4.710 29.363 1.00 93.75 283 ASN A C 1
ATOM 2257 O O . ASN A 1 283 ? -12.949 5.058 28.434 1.00 93.75 283 ASN A O 1
ATOM 2261 N N . LEU A 1 284 ? -14.691 5.466 29.799 1.00 93.44 284 LEU A N 1
ATOM 2262 C CA . LEU A 1 284 ? -15.056 6.771 29.232 1.00 93.44 284 LEU A CA 1
ATOM 2263 C C . LEU A 1 284 ? -14.892 7.908 30.258 1.00 93.44 284 LEU A C 1
ATOM 2265 O O . LEU A 1 284 ? -15.744 8.787 30.360 1.00 93.44 284 LEU A O 1
ATOM 2269 N N . LYS A 1 285 ? -13.845 7.873 31.093 1.00 92.75 285 LYS A N 1
ATOM 2270 C CA . LYS A 1 285 ? -13.678 8.851 32.191 1.00 92.75 285 LYS A CA 1
ATOM 2271 C C . LYS A 1 285 ? -12.944 10.122 31.801 1.00 92.75 285 LYS A C 1
ATOM 2273 O O . LYS A 1 285 ? -13.196 11.168 32.390 1.00 92.75 285 LYS A O 1
ATOM 2278 N N . LYS A 1 286 ? -11.990 10.008 30.882 1.00 93.31 286 LYS A N 1
ATOM 2279 C CA . LYS A 1 286 ? -11.098 11.098 30.489 1.00 93.31 286 LYS A CA 1
ATOM 2280 C C . LYS A 1 286 ? -10.728 10.986 29.021 1.00 93.31 286 LYS A C 1
ATOM 2282 O O . LYS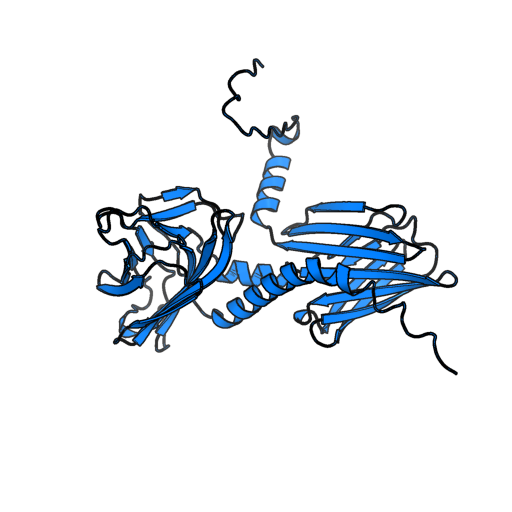 A 1 286 ? -10.740 9.886 28.460 1.00 93.31 286 LYS A O 1
ATOM 2287 N N . ASP A 1 287 ? -10.332 12.113 28.451 1.00 94.81 287 ASP A N 1
ATOM 2288 C CA . ASP A 1 287 ? -9.714 12.147 27.134 1.00 94.81 287 ASP A CA 1
ATOM 2289 C C . ASP A 1 287 ? -8.529 11.178 27.098 1.00 94.81 287 ASP A C 1
ATOM 2291 O O . ASP A 1 287 ? -7.749 11.075 28.052 1.00 94.81 287 ASP A O 1
ATOM 2295 N N . THR A 1 288 ? -8.447 10.397 26.027 1.00 93.50 288 THR A N 1
ATOM 2296 C CA . THR A 1 288 ? -7.514 9.271 25.942 1.00 93.50 288 THR A CA 1
ATOM 2297 C C . THR A 1 288 ? -6.987 9.138 24.525 1.00 93.50 288 THR A C 1
ATOM 2299 O O . THR A 1 288 ? -7.769 9.116 23.584 1.00 93.50 288 THR A O 1
ATOM 2302 N N . LEU A 1 289 ? -5.672 8.967 24.383 1.00 94.00 289 LEU A N 1
ATOM 2303 C CA . LEU A 1 289 ? -5.037 8.481 23.162 1.00 94.00 289 LEU A CA 1
ATOM 2304 C C . LEU A 1 289 ? -4.410 7.120 23.465 1.00 94.00 289 LEU A C 1
ATOM 2306 O O . LEU A 1 289 ? -3.492 7.019 24.276 1.00 94.00 289 LEU A O 1
ATOM 2310 N N . LEU A 1 290 ? -4.912 6.071 22.823 1.00 92.88 290 LEU A N 1
ATOM 2311 C CA . LEU A 1 290 ? -4.491 4.693 23.044 1.00 92.88 290 LEU A CA 1
ATOM 2312 C C . LEU A 1 290 ? -4.007 4.072 21.739 1.00 92.88 290 LEU A C 1
ATOM 2314 O O . LEU A 1 290 ? -4.669 4.165 20.708 1.00 92.88 290 LEU A O 1
ATOM 2318 N N . ARG A 1 291 ? -2.862 3.391 21.797 1.00 92.94 291 ARG A N 1
ATOM 2319 C CA . ARG A 1 291 ? -2.331 2.584 20.696 1.00 92.94 291 ARG A CA 1
ATOM 2320 C C . ARG A 1 291 ? -2.279 1.131 21.134 1.00 92.94 291 ARG A C 1
ATOM 2322 O O . ARG A 1 291 ? -1.706 0.825 22.175 1.00 92.94 291 ARG A O 1
ATOM 2329 N N . LYS A 1 292 ? -2.870 0.241 20.345 1.00 91.12 292 LYS A N 1
ATOM 2330 C CA . LYS A 1 292 ? -2.927 -1.191 20.623 1.00 91.12 292 LYS A CA 1
ATOM 2331 C C . LYS A 1 292 ? -2.395 -1.986 19.442 1.00 91.12 292 LYS A C 1
ATOM 2333 O O . LYS A 1 292 ? -2.766 -1.742 18.296 1.00 91.12 292 LYS A O 1
ATOM 2338 N N . LEU A 1 293 ? -1.538 -2.956 19.737 1.00 91.12 293 LEU A N 1
ATOM 2339 C CA . LEU A 1 293 ? -1.061 -3.914 18.751 1.00 91.12 293 LEU A CA 1
ATOM 2340 C C . LEU A 1 293 ? -2.132 -4.987 18.520 1.00 91.12 293 LEU A C 1
ATOM 2342 O O . LEU A 1 293 ? -2.611 -5.603 19.471 1.00 91.12 293 LEU A O 1
ATOM 2346 N N . LEU A 1 294 ? -2.495 -5.206 17.261 1.00 90.88 294 LEU A N 1
ATOM 2347 C CA . LEU A 1 294 ? -3.324 -6.318 16.798 1.00 90.88 294 LEU A CA 1
ATOM 2348 C C . LEU A 1 294 ? -2.449 -7.287 15.994 1.00 90.88 294 LEU A C 1
ATOM 2350 O O . LEU A 1 294 ? -1.303 -6.978 15.690 1.00 90.88 294 LEU A O 1
ATOM 2354 N N . SER A 1 295 ? -2.982 -8.444 15.602 1.00 87.00 295 SER A N 1
ATOM 2355 C CA . SER A 1 295 ? -2.212 -9.491 14.904 1.00 87.00 295 SER A CA 1
ATOM 2356 C C . SER A 1 295 ? -1.579 -9.050 13.576 1.00 87.00 295 SER A C 1
ATOM 2358 O O . SER A 1 295 ? -0.520 -9.553 13.212 1.00 87.00 295 SER A O 1
ATOM 2360 N N . GLN A 1 296 ? -2.207 -8.121 12.849 1.00 89.50 296 GLN A N 1
ATOM 2361 C CA . GLN A 1 296 ? -1.710 -7.606 11.560 1.00 89.50 296 GLN A CA 1
ATOM 2362 C C . GLN A 1 296 ? -1.779 -6.077 11.442 1.00 89.50 296 GLN A C 1
ATOM 2364 O O . GLN A 1 296 ? -1.461 -5.503 10.400 1.00 89.50 296 GLN A O 1
ATOM 2369 N N . ALA A 1 297 ? -2.217 -5.401 12.500 1.00 92.56 297 ALA A N 1
ATOM 2370 C CA . ALA A 1 297 ? -2.522 -3.983 12.464 1.00 92.56 297 ALA A CA 1
ATOM 2371 C C . ALA A 1 297 ? -2.140 -3.285 13.767 1.00 92.56 297 ALA A C 1
ATOM 2373 O O . ALA A 1 297 ? -1.954 -3.915 14.807 1.00 92.56 297 ALA A O 1
ATOM 2374 N N . VAL A 1 298 ? -2.069 -1.962 13.707 1.00 91.88 298 VAL A N 1
ATOM 2375 C CA . VAL A 1 298 ? -2.014 -1.099 14.885 1.00 91.88 298 VAL A CA 1
ATOM 2376 C C . VAL A 1 298 ? -3.341 -0.362 14.976 1.00 91.88 298 VAL A C 1
ATOM 2378 O O . VAL A 1 298 ? -3.753 0.291 14.021 1.00 91.88 298 VAL A O 1
ATOM 2381 N N . LEU A 1 299 ? -4.013 -0.485 16.114 1.00 94.50 299 LEU A N 1
ATOM 2382 C CA . LEU A 1 299 ? -5.231 0.247 16.422 1.00 94.50 299 LEU A CA 1
ATOM 2383 C C . LEU A 1 299 ? -4.869 1.525 17.180 1.00 94.50 299 LEU A C 1
ATOM 2385 O O . LEU A 1 299 ? -4.201 1.460 18.209 1.00 94.50 299 LEU A O 1
ATOM 2389 N N . ILE A 1 300 ? -5.314 2.673 16.686 1.00 95.12 300 ILE A N 1
ATOM 2390 C CA . ILE A 1 300 ? -5.147 3.977 17.328 1.00 95.12 300 ILE A CA 1
ATOM 2391 C C . ILE A 1 300 ? -6.538 4.487 17.675 1.00 95.12 300 ILE A C 1
ATOM 2393 O O . ILE A 1 300 ? -7.350 4.667 16.777 1.00 95.12 300 ILE A O 1
ATOM 2397 N N . ASN A 1 301 ? -6.807 4.713 18.957 1.00 96.12 301 ASN A N 1
ATOM 2398 C CA . ASN A 1 301 ? -8.074 5.237 19.454 1.00 96.12 301 ASN A CA 1
ATOM 2399 C C . ASN A 1 301 ? -7.832 6.585 20.129 1.00 96.12 301 ASN A C 1
ATOM 2401 O O . ASN A 1 301 ? -6.960 6.693 20.990 1.00 96.12 301 ASN A O 1
ATOM 2405 N N . GLU A 1 302 ? -8.627 7.581 19.778 1.00 96.56 302 GLU A N 1
ATOM 2406 C CA . GLU A 1 302 ? -8.642 8.899 20.397 1.00 96.56 302 GLU A CA 1
ATOM 2407 C C . GLU A 1 302 ? -10.049 9.160 20.927 1.00 96.56 302 GLU A C 1
ATOM 2409 O O . GLU A 1 302 ? -11.001 9.137 20.159 1.00 96.56 302 GLU A O 1
ATOM 2414 N N . LEU A 1 303 ? -10.192 9.380 22.229 1.00 96.81 303 LEU A N 1
ATOM 2415 C CA . LEU A 1 303 ? -11.447 9.721 22.889 1.00 96.81 303 LEU A CA 1
ATOM 2416 C C . LEU A 1 303 ? -11.393 11.176 23.352 1.00 96.81 303 LEU A C 1
ATOM 2418 O O . LEU A 1 303 ? -10.464 11.559 24.060 1.00 96.81 303 LEU A O 1
ATOM 2422 N N . THR A 1 304 ? -12.430 11.940 23.022 1.00 96.50 304 THR A N 1
ATOM 2423 C CA . THR A 1 304 ? -12.673 13.296 23.519 1.00 96.50 304 THR A CA 1
ATOM 2424 C C . THR A 1 304 ? -14.026 13.366 24.214 1.00 96.50 304 THR A C 1
ATOM 2426 O O . THR A 1 304 ? -15.034 12.879 23.692 1.00 96.50 304 THR A O 1
ATOM 2429 N N . ILE A 1 305 ? -14.068 14.018 25.372 1.00 94.19 305 ILE A N 1
ATOM 2430 C CA . ILE A 1 305 ? -15.251 14.123 26.222 1.00 94.19 305 ILE A CA 1
ATOM 2431 C C . ILE A 1 305 ? -15.640 15.592 26.380 1.00 94.19 305 ILE A C 1
ATOM 2433 O O . ILE A 1 305 ? -14.866 16.407 26.877 1.00 94.19 305 ILE A O 1
ATOM 2437 N N . LYS A 1 306 ? -16.868 15.946 25.986 1.00 91.81 306 LYS A N 1
ATOM 2438 C CA . LYS A 1 306 ? -17.421 17.300 26.160 1.00 91.81 306 LYS A CA 1
ATOM 2439 C C . LYS A 1 306 ? -18.900 17.221 26.507 1.00 91.81 306 LYS A C 1
ATOM 2441 O O . LYS A 1 306 ? -19.652 16.584 25.787 1.00 91.81 306 LYS A O 1
ATOM 2446 N N . ASN A 1 307 ? -19.336 17.880 27.582 1.00 86.25 307 ASN A N 1
ATOM 2447 C CA . ASN A 1 307 ? -20.757 18.015 27.950 1.00 86.25 307 ASN A CA 1
ATOM 2448 C C . ASN A 1 307 ? -21.560 16.689 27.931 1.00 86.25 307 ASN A C 1
ATOM 2450 O O . ASN A 1 307 ? -22.643 16.635 27.356 1.00 86.25 307 ASN A O 1
ATOM 2454 N N . ASN A 1 308 ? -21.033 15.612 28.534 1.00 82.69 308 ASN A N 1
ATOM 2455 C CA . ASN A 1 308 ? -21.616 14.252 28.494 1.00 82.69 308 ASN A CA 1
ATOM 2456 C C . ASN A 1 308 ? -21.802 13.656 27.080 1.00 82.69 308 ASN A C 1
ATOM 2458 O O . ASN A 1 308 ? -22.576 12.716 26.894 1.00 82.69 308 ASN A O 1
ATOM 2462 N N . GLN A 1 309 ? -21.076 14.172 26.093 1.00 90.88 309 GLN A N 1
ATOM 2463 C CA . GLN A 1 309 ? -20.883 13.542 24.796 1.00 90.88 309 GLN A CA 1
ATOM 2464 C C . GLN A 1 309 ? -19.472 12.972 24.721 1.00 90.88 309 GLN A C 1
ATOM 2466 O O . GLN A 1 309 ? -18.494 13.640 25.071 1.00 90.88 309 GLN A O 1
ATOM 2471 N N . TYR A 1 310 ? -19.383 11.740 24.241 1.00 95.12 310 TYR A N 1
ATOM 2472 C CA . TYR A 1 310 ? -18.130 11.027 24.044 1.00 95.12 310 TYR A CA 1
ATOM 2473 C C . TYR A 1 310 ? -17.937 10.839 22.553 1.00 95.12 310 TYR A C 1
ATOM 2475 O O . TYR A 1 310 ? -18.781 10.237 21.894 1.00 95.12 310 TYR A O 1
ATOM 2483 N N . ASN A 1 311 ? -16.842 11.361 22.022 1.00 96.88 311 ASN A N 1
ATOM 2484 C CA . ASN A 1 311 ? -16.501 11.208 20.619 1.00 96.88 311 ASN A CA 1
ATOM 2485 C C . ASN A 1 311 ? -15.191 10.446 20.545 1.00 96.88 311 ASN A C 1
ATOM 2487 O O . ASN A 1 311 ? -14.177 10.916 21.055 1.00 96.88 311 ASN A O 1
ATOM 2491 N N . ALA A 1 312 ? -15.230 9.263 19.949 1.00 96.50 312 ALA A N 1
ATOM 2492 C CA . ALA A 1 312 ? -14.061 8.445 19.731 1.00 96.50 312 ALA A CA 1
ATOM 2493 C C . ALA A 1 312 ? -13.747 8.379 18.240 1.00 96.50 312 ALA A C 1
ATOM 2495 O O . ALA A 1 312 ? -14.604 8.001 17.448 1.00 96.50 312 ALA A O 1
ATOM 2496 N N . LYS A 1 313 ? -12.514 8.703 17.870 1.00 95.88 313 LYS A N 1
ATOM 2497 C CA . LYS A 1 313 ? -11.960 8.403 16.554 1.00 95.88 313 LYS A CA 1
ATOM 2498 C C . LYS A 1 313 ? -11.111 7.156 16.673 1.00 95.88 313 LYS A C 1
ATOM 2500 O O . LYS A 1 313 ? -10.323 7.029 17.611 1.00 95.88 313 LYS A O 1
ATOM 2505 N N . SER A 1 314 ? -11.242 6.241 15.731 1.00 95.88 314 SER A N 1
ATOM 2506 C CA . SER A 1 314 ? -10.395 5.064 15.671 1.00 95.88 314 SER A CA 1
ATOM 2507 C C . SER A 1 314 ? -9.852 4.826 14.279 1.00 95.88 314 SER A C 1
ATOM 2509 O O . SER A 1 314 ? -10.534 5.043 13.282 1.00 95.88 314 SER A O 1
ATOM 2511 N N . ARG A 1 315 ? -8.604 4.372 14.217 1.00 94.25 315 ARG A N 1
ATOM 2512 C CA . ARG A 1 315 ? -7.916 3.982 12.990 1.00 94.25 315 ARG A CA 1
ATOM 2513 C C . ARG A 1 315 ? -7.291 2.621 13.215 1.00 94.25 315 ARG A C 1
ATOM 2515 O O . ARG A 1 315 ? -6.461 2.459 14.111 1.00 94.25 315 ARG A O 1
ATOM 2522 N N . ARG A 1 316 ? -7.644 1.649 12.382 1.00 93.94 316 ARG A N 1
ATOM 2523 C CA . ARG A 1 316 ? -6.928 0.378 12.294 1.00 93.94 316 ARG A CA 1
ATOM 2524 C C . ARG A 1 316 ? -5.990 0.475 11.103 1.00 93.94 316 ARG A C 1
ATOM 2526 O O . ARG A 1 316 ? -6.448 0.551 9.973 1.00 93.94 316 ARG A O 1
ATOM 2533 N N . LEU A 1 317 ? -4.686 0.508 11.353 1.00 91.38 317 LEU A N 1
ATOM 2534 C CA . LEU A 1 317 ? -3.659 0.665 10.323 1.00 91.38 317 LEU A CA 1
ATOM 2535 C C . LEU A 1 317 ? -3.035 -0.692 10.012 1.00 91.38 317 LEU A C 1
ATOM 2537 O O . LEU A 1 317 ? -2.450 -1.308 10.905 1.00 91.38 317 LEU A O 1
ATOM 2541 N N . TYR A 1 318 ? -3.130 -1.157 8.765 1.00 92.06 318 TYR A N 1
ATOM 2542 C CA . TYR A 1 318 ? -2.526 -2.425 8.353 1.00 92.06 318 TYR A CA 1
ATOM 2543 C C . TYR A 1 318 ? -0.996 -2.303 8.350 1.00 92.06 318 TYR A C 1
ATOM 2545 O O . TYR A 1 318 ? -0.424 -1.520 7.591 1.00 92.06 318 TYR A O 1
ATOM 2553 N N . LYS A 1 319 ? -0.327 -3.034 9.252 1.00 90.12 319 LYS A N 1
ATOM 2554 C CA . LYS A 1 319 ? 1.117 -2.914 9.534 1.00 90.12 319 LYS A CA 1
ATOM 2555 C C . LYS A 1 319 ? 1.753 -4.283 9.830 1.00 90.12 319 LYS A C 1
ATOM 2557 O O . LYS A 1 319 ? 2.426 -4.440 10.852 1.00 90.12 319 LYS A O 1
ATOM 2562 N N . PRO A 1 320 ? 1.580 -5.289 8.954 1.00 88.00 320 PRO A N 1
ATOM 2563 C CA . PRO A 1 320 ? 1.877 -6.690 9.260 1.00 88.00 320 PRO A CA 1
ATOM 2564 C C . PRO A 1 320 ? 3.345 -6.927 9.642 1.00 88.00 320 PRO A C 1
ATOM 2566 O O . PRO A 1 320 ? 3.622 -7.626 10.616 1.00 88.00 320 PRO A O 1
ATOM 2569 N N . LYS A 1 321 ? 4.302 -6.309 8.933 1.00 84.81 321 LYS A N 1
ATOM 2570 C CA . LYS A 1 321 ? 5.726 -6.469 9.262 1.00 84.81 321 LYS A CA 1
ATOM 2571 C C . LYS A 1 321 ? 6.098 -5.782 10.573 1.00 84.81 321 LYS A C 1
ATOM 2573 O O . LYS A 1 321 ? 6.832 -6.371 11.352 1.00 84.81 321 LYS A O 1
ATOM 2578 N N . THR A 1 322 ? 5.559 -4.593 10.859 1.00 84.44 322 THR A N 1
ATOM 2579 C CA . THR A 1 322 ? 5.776 -3.916 12.149 1.00 84.44 322 THR A CA 1
ATOM 2580 C C . THR A 1 322 ? 5.294 -4.788 13.305 1.00 84.44 322 THR A C 1
ATOM 2582 O O . THR A 1 322 ? 6.037 -4.985 14.264 1.00 84.44 322 THR A O 1
ATOM 2585 N N . VAL A 1 323 ? 4.093 -5.371 13.193 1.00 84.81 323 VAL A N 1
ATOM 2586 C CA . VAL A 1 323 ? 3.583 -6.306 14.206 1.00 84.81 323 VAL A CA 1
ATOM 2587 C C . VAL A 1 323 ? 4.516 -7.502 14.361 1.00 84.81 323 VAL A C 1
ATOM 2589 O O . VAL A 1 323 ? 4.933 -7.810 15.477 1.00 84.81 323 VAL A O 1
ATOM 2592 N N . LYS A 1 324 ? 4.894 -8.148 13.251 1.00 86.75 324 LYS A N 1
ATOM 2593 C CA . LYS A 1 324 ? 5.810 -9.294 13.265 1.00 86.75 324 LYS A CA 1
ATOM 2594 C C . LYS A 1 324 ? 7.131 -8.950 13.958 1.00 86.75 324 LYS A C 1
ATOM 2596 O O . LYS A 1 324 ? 7.567 -9.709 14.816 1.00 86.75 324 LYS A O 1
ATOM 2601 N N . SER A 1 325 ? 7.738 -7.808 13.638 1.00 84.75 325 SER A N 1
ATOM 2602 C CA . SER A 1 325 ? 8.998 -7.365 14.245 1.00 84.75 325 SER A CA 1
ATOM 2603 C C . SER A 1 325 ? 8.868 -7.132 15.750 1.00 84.75 325 SER A C 1
ATOM 2605 O O . SER A 1 325 ? 9.739 -7.559 16.503 1.00 84.75 325 SER A O 1
ATOM 2607 N N . ILE A 1 326 ? 7.768 -6.526 16.210 1.00 84.94 326 ILE A N 1
ATOM 2608 C CA . ILE A 1 326 ? 7.516 -6.330 17.647 1.00 84.94 326 ILE A CA 1
ATOM 2609 C C . ILE A 1 326 ? 7.329 -7.678 18.357 1.00 84.94 326 ILE A C 1
ATOM 2611 O O . ILE A 1 326 ? 7.878 -7.880 19.437 1.00 84.94 326 ILE A O 1
ATOM 2615 N N . LEU A 1 327 ? 6.606 -8.626 17.754 1.00 85.44 327 LEU A N 1
ATOM 2616 C CA . LEU A 1 327 ? 6.422 -9.966 18.323 1.00 85.44 327 LEU A CA 1
ATOM 2617 C C . LEU A 1 327 ? 7.737 -10.755 18.396 1.00 85.44 327 LEU A C 1
ATOM 2619 O O . LEU A 1 327 ? 8.001 -11.420 19.401 1.00 85.44 327 LEU A O 1
ATOM 2623 N N . VAL A 1 328 ? 8.581 -10.654 17.366 1.00 86.19 328 VAL A N 1
ATOM 2624 C CA . VAL A 1 328 ? 9.929 -11.243 17.362 1.00 86.19 328 VAL A CA 1
ATOM 2625 C C . VAL A 1 328 ? 10.789 -10.617 18.458 1.00 86.19 328 VAL A C 1
ATOM 2627 O O . VAL A 1 328 ? 11.425 -11.346 19.215 1.00 86.19 328 VAL A O 1
ATOM 2630 N N . LEU A 1 329 ? 10.763 -9.288 18.604 1.00 84.75 329 LEU A N 1
ATOM 2631 C CA . LEU A 1 329 ? 11.485 -8.585 19.665 1.00 84.75 329 LEU A CA 1
ATOM 2632 C C . LEU A 1 329 ? 11.016 -9.036 21.055 1.00 84.75 329 LEU A C 1
ATOM 2634 O O . LEU A 1 329 ? 11.848 -9.370 21.898 1.00 84.75 329 LEU A O 1
ATOM 2638 N N . ASN A 1 330 ? 9.700 -9.129 21.264 1.00 82.31 330 ASN A N 1
ATOM 2639 C CA . ASN A 1 330 ? 9.097 -9.614 22.505 1.00 82.31 330 ASN A CA 1
ATOM 2640 C C . ASN A 1 330 ? 9.450 -11.081 22.811 1.00 82.31 330 ASN A C 1
ATOM 2642 O O . ASN A 1 330 ? 9.476 -11.481 23.967 1.00 82.31 330 ASN A O 1
ATOM 2646 N N . SER A 1 331 ? 9.751 -11.882 21.789 1.00 84.31 331 SER A N 1
ATOM 2647 C CA . SER A 1 331 ? 10.180 -13.280 21.952 1.00 84.31 331 SER A CA 1
ATOM 2648 C C . SER A 1 331 ? 11.705 -13.434 22.047 1.00 84.31 331 SER A C 1
ATOM 2650 O O . SER A 1 331 ? 12.210 -14.534 22.263 1.00 84.31 331 SER A O 1
ATOM 2652 N N . SER A 1 332 ? 12.461 -12.351 21.860 1.00 84.88 332 SER A N 1
ATOM 2653 C CA . SER A 1 332 ? 13.924 -12.367 21.864 1.00 84.88 332 SER A CA 1
ATOM 2654 C C . SER A 1 332 ? 14.497 -12.269 23.281 1.00 84.88 332 SER A C 1
ATOM 2656 O O . SER A 1 332 ? 13.795 -11.928 24.233 1.00 84.88 332 SER A O 1
ATOM 2658 N N . LYS A 1 333 ? 15.811 -12.482 23.432 1.00 81.94 333 LYS A N 1
ATOM 2659 C CA . LYS A 1 333 ? 16.519 -12.249 24.706 1.00 81.94 333 LYS A CA 1
ATOM 2660 C C . LYS A 1 333 ? 16.411 -10.793 25.193 1.00 81.94 333 LYS A C 1
ATOM 2662 O O . LYS A 1 333 ? 16.471 -10.564 26.397 1.00 81.94 333 LYS A O 1
ATOM 2667 N N . LEU A 1 334 ? 16.205 -9.834 24.281 1.00 78.62 334 LEU A N 1
ATOM 2668 C CA . LEU A 1 334 ? 16.045 -8.410 24.604 1.00 78.62 334 LEU A CA 1
ATOM 2669 C C . LEU A 1 334 ? 14.716 -8.101 25.309 1.00 78.62 334 LEU A C 1
ATOM 2671 O O . LEU A 1 334 ? 14.618 -7.072 25.966 1.00 78.62 334 LEU A O 1
ATOM 2675 N N . SER A 1 335 ? 13.724 -8.997 25.243 1.00 78.38 335 SER A N 1
ATOM 2676 C CA . SER A 1 335 ? 12.435 -8.844 25.943 1.00 78.38 335 SER A CA 1
ATOM 2677 C C . SER A 1 335 ? 12.559 -8.756 27.466 1.00 78.38 335 SER A C 1
ATOM 2679 O O . SER A 1 335 ? 11.686 -8.204 28.128 1.00 78.38 335 SER A O 1
ATOM 2681 N N . LYS A 1 336 ? 13.650 -9.294 28.024 1.00 74.94 336 LYS A N 1
ATOM 2682 C CA . LYS A 1 336 ? 13.956 -9.254 29.460 1.00 74.94 336 LYS A CA 1
ATOM 2683 C C . LYS A 1 336 ? 14.789 -8.030 29.860 1.00 74.94 336 LYS A C 1
ATOM 2685 O O . LYS A 1 336 ? 15.029 -7.828 31.046 1.00 74.94 336 LYS A O 1
ATOM 2690 N N . GLY A 1 337 ? 15.273 -7.260 28.884 1.00 72.56 337 GLY A N 1
ATOM 2691 C CA . GLY A 1 337 ? 16.099 -6.074 29.093 1.00 72.56 337 GLY A CA 1
ATOM 2692 C C . GLY A 1 337 ? 15.290 -4.777 29.073 1.00 72.56 337 GLY A C 1
ATOM 2693 O O . GLY A 1 337 ? 14.099 -4.761 28.771 1.00 72.56 337 GLY A O 1
ATOM 2694 N N . LYS A 1 338 ? 15.955 -3.659 29.378 1.00 73.06 338 LYS A N 1
ATOM 2695 C CA . LYS A 1 338 ? 15.400 -2.318 29.160 1.00 73.06 338 LYS A CA 1
ATOM 2696 C C . LYS A 1 338 ? 15.708 -1.884 27.728 1.00 73.06 338 LYS A C 1
ATOM 2698 O O . LYS A 1 338 ? 16.861 -1.929 27.310 1.00 73.06 338 LYS A O 1
ATOM 2703 N N . ILE A 1 339 ? 14.685 -1.459 26.992 1.00 69.12 339 ILE A N 1
ATOM 2704 C CA . ILE A 1 339 ? 14.854 -0.831 25.679 1.00 69.12 339 ILE A CA 1
ATOM 2705 C C . ILE A 1 339 ? 14.958 0.674 25.908 1.00 69.12 339 ILE A C 1
ATOM 2707 O O . ILE A 1 339 ? 14.003 1.296 26.370 1.00 69.12 339 ILE A O 1
ATOM 2711 N N . TYR A 1 340 ? 16.106 1.253 25.571 1.00 69.19 340 TYR A N 1
ATOM 2712 C CA . TYR A 1 340 ? 16.294 2.698 25.561 1.00 69.19 340 TYR A CA 1
ATOM 2713 C C . TYR A 1 340 ? 16.092 3.203 24.133 1.00 69.19 340 TYR A C 1
ATOM 2715 O O . TYR A 1 340 ? 16.823 2.823 23.222 1.00 69.19 340 TYR A O 1
ATOM 2723 N N . LEU A 1 341 ? 15.066 4.029 23.927 1.00 60.19 341 LEU A N 1
ATOM 2724 C CA . LEU A 1 341 ? 14.860 4.740 22.669 1.00 60.19 341 LEU A CA 1
ATOM 2725 C C . LEU A 1 341 ? 15.613 6.062 22.749 1.00 60.19 341 LEU A C 1
ATOM 2727 O O . LEU A 1 341 ? 15.200 6.971 23.466 1.00 60.19 341 LEU A O 1
ATOM 2731 N N . MET A 1 342 ? 16.720 6.155 22.024 1.00 53.69 342 MET A N 1
ATOM 2732 C CA . MET A 1 342 ? 17.485 7.388 21.899 1.00 53.69 342 MET A CA 1
ATOM 2733 C C . MET A 1 342 ? 17.160 8.011 20.546 1.00 53.69 342 MET A C 1
ATOM 2735 O O . MET A 1 342 ? 17.346 7.382 19.508 1.00 53.69 342 MET A O 1
ATOM 2739 N N . ASN A 1 343 ? 16.637 9.233 20.562 1.00 41.31 343 ASN A N 1
ATOM 2740 C CA . ASN A 1 343 ? 16.465 10.035 19.360 1.00 41.31 343 ASN A CA 1
ATOM 2741 C C . ASN A 1 343 ? 17.582 11.082 19.362 1.00 41.31 343 ASN A C 1
ATOM 2743 O O . ASN A 1 343 ? 17.576 11.955 20.227 1.00 41.31 343 ASN A O 1
ATOM 2747 N N . SER A 1 344 ? 18.551 10.958 18.454 1.00 45.41 344 SER A N 1
ATOM 2748 C CA . SER A 1 344 ? 19.615 11.952 18.296 1.00 45.41 344 SER A CA 1
ATOM 2749 C C . SER A 1 344 ? 19.447 12.677 16.972 1.00 45.41 344 SER A C 1
ATOM 2751 O O . SER A 1 344 ? 19.307 12.040 15.930 1.00 45.41 344 SER A O 1
ATOM 2753 N N . SER A 1 345 ? 19.478 14.007 17.008 1.00 48.12 345 SER A N 1
ATOM 2754 C CA . SER A 1 345 ? 19.437 14.839 15.805 1.00 48.12 345 SER A CA 1
ATOM 2755 C C . SER A 1 345 ? 20.827 15.069 15.192 1.00 48.12 345 SER A C 1
ATOM 2757 O O . SER A 1 345 ? 20.887 15.516 14.053 1.00 48.12 345 SER A O 1
ATOM 2759 N N . HIS A 1 346 ? 21.924 14.742 15.897 1.00 46.56 346 HIS A N 1
ATOM 2760 C CA . HIS A 1 346 ? 23.323 14.938 15.465 1.00 46.56 346 HIS A CA 1
ATOM 2761 C C . HIS A 1 346 ? 24.261 13.825 16.012 1.00 46.56 346 HIS A C 1
ATOM 2763 O O . HIS A 1 346 ? 23.857 13.042 16.874 1.00 46.56 346 HIS A O 1
ATOM 2769 N N . GLN A 1 347 ? 25.481 13.686 15.467 1.00 51.06 347 GLN A N 1
ATOM 2770 C CA . GLN A 1 347 ? 26.432 12.569 15.687 1.00 51.06 347 GLN A CA 1
ATOM 2771 C C . GLN A 1 347 ? 27.072 12.484 17.099 1.00 51.06 347 GLN A C 1
ATOM 2773 O O . GLN A 1 347 ? 28.288 12.397 17.216 1.00 51.06 347 GLN A O 1
ATOM 2778 N N . ASP A 1 348 ? 26.282 12.414 18.171 1.00 47.94 348 ASP A N 1
ATOM 2779 C CA . ASP A 1 348 ? 26.802 12.339 19.552 1.00 47.94 348 ASP A CA 1
ATOM 2780 C C . ASP A 1 348 ? 26.538 10.984 20.242 1.00 47.94 348 ASP A C 1
ATOM 2782 O O . ASP A 1 348 ? 26.344 10.910 21.453 1.00 47.94 348 ASP A O 1
ATOM 2786 N N . ILE A 1 349 ? 26.554 9.869 19.499 1.00 51.81 349 ILE A N 1
ATOM 2787 C CA . ILE A 1 349 ? 26.510 8.503 20.077 1.00 51.81 349 ILE A CA 1
ATOM 2788 C C . ILE A 1 349 ? 27.945 7.974 20.275 1.00 51.81 349 ILE A C 1
ATOM 2790 O O . ILE A 1 349 ? 28.272 6.861 19.877 1.00 51.81 349 ILE A O 1
ATOM 2794 N N . ALA A 1 350 ? 28.842 8.794 20.826 1.00 45.31 350 ALA A N 1
ATOM 2795 C CA . ALA A 1 350 ? 30.239 8.403 21.062 1.00 45.31 350 ALA A CA 1
ATOM 2796 C C . ALA A 1 350 ? 30.581 8.152 22.541 1.00 45.31 350 ALA A C 1
ATOM 2798 O O . ALA A 1 350 ? 31.685 7.709 22.831 1.00 45.31 350 ALA A O 1
ATOM 2799 N N . TRP A 1 351 ? 29.659 8.384 23.480 1.00 46.88 351 TRP A N 1
ATOM 2800 C CA . TRP A 1 351 ? 29.966 8.296 24.912 1.00 46.88 351 TRP A CA 1
ATOM 2801 C C . TRP A 1 351 ? 28.845 7.603 25.677 1.00 46.88 351 TRP A C 1
ATOM 2803 O O . TRP A 1 351 ? 27.993 8.245 26.283 1.00 46.88 351 TRP A O 1
ATOM 2813 N N . MET A 1 352 ? 28.838 6.276 25.627 1.00 45.91 352 MET A N 1
ATOM 2814 C CA . MET A 1 352 ? 28.126 5.448 26.598 1.00 45.91 352 MET A CA 1
ATOM 2815 C C . MET A 1 352 ? 29.098 4.352 27.032 1.00 45.91 352 MET A C 1
ATOM 2817 O O . MET A 1 352 ? 29.131 3.276 26.436 1.00 45.91 352 MET A O 1
ATOM 2821 N N . ASP A 1 353 ? 29.916 4.666 28.037 1.00 48.47 353 ASP A N 1
ATOM 2822 C CA . ASP A 1 353 ? 30.566 3.643 28.853 1.00 48.47 353 ASP A CA 1
ATOM 2823 C C . ASP A 1 353 ? 29.461 2.842 29.556 1.00 48.47 353 ASP A C 1
ATOM 2825 O O . ASP A 1 353 ? 28.564 3.409 30.188 1.00 48.47 353 ASP A O 1
ATOM 2829 N N . SER A 1 354 ? 29.491 1.526 29.353 1.00 48.22 354 SER A N 1
ATOM 2830 C CA . SER A 1 354 ? 28.571 0.543 29.934 1.00 48.22 354 SER A CA 1
ATOM 2831 C C . SER A 1 354 ? 28.867 0.245 31.394 1.00 48.22 354 SER A C 1
ATOM 2833 O O . SER A 1 354 ? 30.070 0.054 31.688 1.00 48.22 354 SER A O 1
#

Foldseek 3Di:
DDDDPDDPPPVVVPVCPVQVVLLVLLVVLVVVLVVCPQAFAQADDFPDPQWDQDDAPFNLFGIWRKAFQAAFPRKGKGWTPAAALPDDDQWGKYKFKKWWAADQDWWWKFKDKQNHGFDIDIHHNDQKDWDAGPVGKIKIWHFSDADPNRITITMIMIIDGPVSHDHRGIIMMMMTTHNPNDRTMMITINDRCSSVLSVVQSVFWWKKKWKWADDPQKTKIKIKTAQVQAQFKKWKDKAPDIDIWGWHHDPGITMTIDMDGHDRQQIWIWIDGPQGTFETDNGQPAFDWDWDQDQQWIKTWTWDDDPRMIIIMIITGGRNVVSVVVVVCCVDPCVPDDDDDDDDPDDPPPDDDD

Sequence (354 aa):
MKKILSLISFFYLFAILAGAQDDDFLKKQLQFLGQIKGSYEGFQTSDCKSVISYHSLRNDITDGLLTRATNGSMEIGWQTQAIPNYFKADGAWFVWLAAIDITDKKVNFDVFIDNVKRFTFPSGKRTSWSYTNPDGGILKYQSFDSDQHGDSHGYMTLYAPKSWLKSGKPLEIKIVGEAAGENTWVIVFKAGDIISYLEKLTEYQLWLDVSISVYQGKNDVIVTAPANLAGQKLFYISGEQKGSVLLKRKDDISTAQFNLKGDMKNQKFIISDKNSELLYLENLKKDTLLRKLLSQAVLINELTIKNNQYNAKSRRLYKPKTVKSILVLNSSKLSKGKIYLMNSSHQDIAWMDS

pLDDT: mean 88.34, std 16.49, range [29.59, 98.88]

Secondary structure (DSSP, 8-state):
-----SSSSSSHHHHHHHHHHHHHHHHHHHHHHHHHTT-EES--B---S-EEE---SSTT--EEEEEESSSS--EEEEE-PPPPTT--SSEEEEEEEEEE---SS--EEEEEETTEEEEEEE-SS-SEEEEE-TTS-EEEEEEEEE-TT--EEEEEEEEEEGGG--TT-PPEEEEEE-SSS---EEEEE--S-HHHHHHHHHHH-EEEEEEEEEETTEEEEEEEEEGGGTTPEEEEEETTEEEEEE-EEETTEEEEEEEEES--TTS-EEEE-SSSEEEEES-SSS-EEEEEE-SSEEEEEEEEEETTEEEEEEEEEE-HHHHHHHHHHHHSGGGGSPPP----SSS-------

Mean predicted aligned error: 8.01 Å

Radius of gyration: 25.04 Å; Cα contacts (8 Å, |Δi|>4): 784; chains: 1; bounding box: 73×52×65 Å